Protein AF-A0A922M8I3-F1 (afdb_monomer_lite)

Secondary structure (DSSP, 8-state):
-PPP-PPPTTB---EEGGGTEE---B--TT-SS-TTTPPPPPTTS--S--EEE-SS-TTSEEEGGGHHHHHHH-TTS--PPPTT--TTTTSPPTT-------GGGS-HHHHHHHHHHHHHHHHHHTTTT--PPPP-PPPHHHHHHHT-TT--HHHHHHHHHHHHHHHHHHHTT---TT-----TT-TTS--HHHHHHHHHT-------

Foldseek 3Di:
DDDDPDDDPFFAQDQDPVVRGGHRDGDDPPDRHDPFPDDFDPPPDDDPWGWDQQPLGNPGIDTPVCNVVCQVVPPSHDDPDPPPDDPCPVPPDPPPPPPDDDPVPDDPVVVVVVVVVVVVCCVVPPVPPDDDQDDDDQDPLLVVVLPDPPDDVVLNVVSSVLRSVLVVCVVVVVQEQPDDDDDPPQPPHDGSNQSSCVVHVHDDDPDD

Sequence (208 aa):
MGSIAQGQSGQCQYFVVRKKRLCRMTVRPGRQYCGEHEPQPPASECQDDRRIPCPNDPKHTVYVSKLEKHLSICNARAREQPPYIVPNINAPTEGETCVRKPLAQLPRETIMQVIDKINYLYDKHVAGNITTFPEHPIHNTIVKEFSESDRTESSRRHLRQVSALLHLAEEEGLVGGDTCYVELGAGKGINVSSFVLSAIGRGIGAGK

Radius of gyration: 27.91 Å; chains: 1; bounding box: 68×52×60 Å

Organism: Spodoptera exigua (NCBI:txid7107)

Structure (mmCIF, N/CA/C/O backbone):
data_AF-A0A922M8I3-F1
#
_entry.id   AF-A0A922M8I3-F1
#
loop_
_atom_site.group_PDB
_atom_site.id
_atom_site.type_symbol
_atom_site.label_atom_id
_atom_site.label_alt_id
_atom_site.label_comp_id
_atom_site.label_asym_id
_atom_site.label_entity_id
_atom_site.label_seq_id
_atom_site.pdbx_PDB_ins_code
_atom_site.Cartn_x
_atom_site.Cartn_y
_atom_site.Cartn_z
_atom_site.occupancy
_atom_site.B_iso_or_equiv
_atom_site.auth_seq_id
_atom_site.auth_comp_id
_atom_site.auth_asym_id
_atom_site.auth_atom_id
_atom_site.pdbx_PDB_model_num
ATOM 1 N N . MET A 1 1 ? 26.963 25.084 -23.219 1.00 32.72 1 MET A N 1
ATOM 2 C CA . MET A 1 1 ? 27.932 24.025 -22.861 1.00 32.72 1 MET A CA 1
ATOM 3 C C . MET A 1 1 ? 27.397 23.328 -21.618 1.00 32.72 1 MET A C 1
ATOM 5 O O . MET A 1 1 ? 27.279 23.979 -20.591 1.00 32.72 1 MET A O 1
ATOM 9 N N . GLY A 1 2 ? 26.909 22.089 -21.742 1.00 33.47 2 GLY A N 1
ATOM 10 C CA . GLY A 1 2 ? 26.229 21.378 -20.651 1.00 33.47 2 GLY A CA 1
ATOM 11 C C . GLY A 1 2 ? 27.216 20.611 -19.771 1.00 33.47 2 GLY A C 1
ATOM 12 O O . GLY A 1 2 ? 28.006 19.829 -20.291 1.00 33.47 2 GLY A O 1
ATOM 13 N N . SER A 1 3 ? 27.168 20.845 -18.457 1.00 35.06 3 SER A N 1
ATOM 14 C CA . SER A 1 3 ? 27.990 20.152 -17.458 1.00 35.06 3 SER A CA 1
ATOM 15 C C . SER A 1 3 ? 27.731 18.647 -17.448 1.00 35.06 3 SER A C 1
ATOM 17 O O . SER A 1 3 ? 26.602 18.196 -17.252 1.00 35.06 3 SER A O 1
ATOM 19 N N . ILE A 1 4 ? 28.802 17.872 -17.608 1.00 40.06 4 ILE A N 1
ATOM 20 C CA . ILE A 1 4 ? 28.815 16.419 -17.437 1.00 40.06 4 ILE A CA 1
ATOM 21 C C . ILE A 1 4 ? 28.804 16.135 -15.931 1.00 40.06 4 ILE A C 1
ATOM 23 O O . ILE A 1 4 ? 29.718 16.528 -15.208 1.00 40.06 4 ILE A O 1
ATOM 27 N N . ALA A 1 5 ? 27.750 15.472 -15.452 1.00 41.50 5 ALA A N 1
ATOM 28 C CA . ALA A 1 5 ? 27.654 15.009 -14.074 1.00 41.50 5 ALA A CA 1
ATOM 29 C C . ALA A 1 5 ? 28.774 13.992 -13.795 1.00 41.50 5 ALA A C 1
ATOM 31 O O . ALA A 1 5 ? 28.793 12.908 -14.378 1.00 41.50 5 ALA A O 1
ATOM 32 N N . GLN A 1 6 ? 29.710 14.349 -12.915 1.00 44.19 6 GLN A N 1
ATOM 33 C CA . GLN A 1 6 ? 30.759 13.446 -12.447 1.00 44.19 6 GLN A CA 1
ATOM 34 C C . GLN A 1 6 ? 30.112 12.293 -11.664 1.00 44.19 6 GLN A C 1
ATOM 36 O O . GLN A 1 6 ? 29.429 12.509 -10.662 1.00 44.19 6 GLN A O 1
ATOM 41 N N . GLY A 1 7 ? 30.278 11.063 -12.156 1.00 48.84 7 GLY A N 1
ATOM 42 C CA . GLY A 1 7 ? 29.771 9.861 -11.500 1.00 48.84 7 GLY A CA 1
ATOM 43 C C . GLY A 1 7 ? 30.512 9.594 -10.191 1.00 48.84 7 GLY A C 1
ATOM 44 O O . GLY A 1 7 ? 31.740 9.616 -10.158 1.00 48.84 7 GLY A O 1
ATOM 45 N N . GLN A 1 8 ? 29.768 9.317 -9.117 1.00 56.47 8 GLN A N 1
ATOM 46 C CA . GLN A 1 8 ? 30.336 8.799 -7.870 1.00 56.47 8 GLN A CA 1
ATOM 47 C C . GLN A 1 8 ? 31.120 7.513 -8.167 1.00 56.47 8 GLN A C 1
ATOM 49 O O . GLN A 1 8 ? 30.602 6.597 -8.815 1.00 56.47 8 GLN A O 1
ATOM 54 N N . SER A 1 9 ? 32.371 7.451 -7.706 1.00 66.56 9 SER A N 1
ATOM 55 C CA . SER A 1 9 ? 33.238 6.284 -7.862 1.00 66.56 9 SER A CA 1
ATOM 56 C C . SER A 1 9 ? 32.532 5.034 -7.321 1.00 66.56 9 SER A C 1
ATOM 58 O O . SER A 1 9 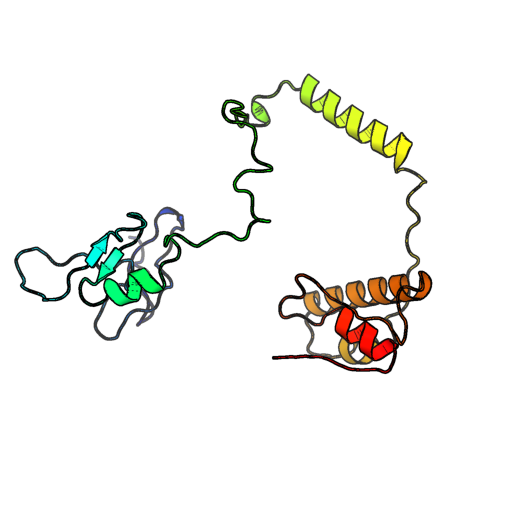? 32.099 4.983 -6.173 1.00 66.56 9 SER A O 1
ATOM 60 N N . GLY A 1 10 ? 32.350 4.031 -8.184 1.00 78.38 10 GLY A N 1
ATOM 61 C CA . GLY A 1 10 ? 31.680 2.772 -7.839 1.00 78.38 10 GLY A CA 1
ATOM 62 C C . GLY A 1 10 ? 30.214 2.645 -8.270 1.00 78.38 10 GLY A C 1
ATOM 63 O O . GLY A 1 10 ? 29.615 1.610 -7.986 1.00 78.38 10 GLY A O 1
ATOM 64 N N . GLN A 1 11 ? 29.629 3.622 -8.974 1.00 87.50 11 GLN A N 1
ATOM 65 C CA . GLN A 1 11 ? 28.295 3.498 -9.587 1.00 87.50 11 GLN A CA 1
ATOM 66 C C . GLN A 1 11 ? 28.352 3.327 -11.109 1.00 87.50 11 GLN A C 1
ATOM 68 O O . GLN A 1 11 ? 29.279 3.773 -11.781 1.00 87.50 11 GLN A O 1
ATOM 73 N N . CYS A 1 12 ? 27.348 2.639 -11.652 1.00 90.75 12 CYS A N 1
ATOM 74 C CA . CYS A 1 12 ? 27.286 2.280 -13.062 1.00 90.75 12 CYS A CA 1
ATOM 75 C C . CYS A 1 12 ? 27.076 3.506 -13.957 1.00 90.75 12 CYS A C 1
ATOM 77 O O . CYS A 1 12 ? 26.120 4.262 -13.793 1.00 90.75 12 CYS A O 1
ATOM 79 N N . GLN A 1 13 ? 27.926 3.641 -14.976 1.00 90.88 13 GLN A N 1
ATOM 80 C CA . GLN A 1 13 ? 27.917 4.783 -15.896 1.00 90.88 13 GLN A CA 1
ATOM 81 C C . GLN A 1 13 ? 26.834 4.710 -16.992 1.00 90.88 13 GLN A C 1
ATOM 83 O O . GLN A 1 13 ? 26.758 5.580 -17.853 1.00 90.88 13 GLN A O 1
ATOM 88 N N . TYR A 1 14 ? 25.954 3.703 -16.968 1.00 89.44 14 TYR A N 1
ATOM 89 C CA . TYR A 1 14 ? 24.878 3.572 -17.953 1.00 89.44 14 TYR A CA 1
ATOM 90 C C . TYR A 1 14 ? 23.754 4.588 -17.712 1.00 89.44 14 TYR A C 1
ATOM 92 O O . TYR A 1 14 ? 23.192 4.654 -16.613 1.00 89.44 14 TYR A O 1
ATOM 100 N N . PHE A 1 15 ? 23.371 5.343 -18.745 1.00 91.00 15 PHE A N 1
ATOM 101 C CA . PHE A 1 15 ? 22.285 6.322 -18.666 1.00 91.00 15 PHE A CA 1
ATOM 102 C C . PHE A 1 15 ? 20.922 5.693 -18.982 1.00 91.00 15 PHE A C 1
ATOM 104 O O . PHE A 1 15 ? 20.632 5.296 -20.109 1.00 91.00 15 PHE A O 1
ATOM 111 N N . VAL A 1 16 ? 20.033 5.647 -17.986 1.00 90.50 16 VAL A N 1
ATOM 112 C CA . VAL A 1 16 ? 18.684 5.090 -18.141 1.00 90.50 16 VAL A CA 1
ATOM 113 C C . VAL A 1 16 ? 17.754 6.159 -18.715 1.00 90.50 16 VAL A C 1
ATOM 115 O O . VAL A 1 16 ? 17.156 6.933 -17.963 1.00 90.50 16 VAL A O 1
ATOM 118 N N . VAL A 1 17 ? 17.582 6.168 -20.041 1.00 90.44 17 VAL A N 1
ATOM 119 C CA . VAL A 1 17 ? 16.805 7.179 -20.793 1.00 90.44 17 VAL A CA 1
ATOM 120 C C . VAL A 1 17 ? 15.411 7.411 -20.201 1.00 90.44 17 VAL A C 1
ATOM 122 O O . VAL A 1 17 ? 15.053 8.544 -19.883 1.00 90.44 17 VAL A O 1
ATOM 125 N N . ARG A 1 18 ? 14.651 6.337 -19.931 1.00 90.50 18 ARG A N 1
ATOM 126 C CA . ARG A 1 18 ? 13.296 6.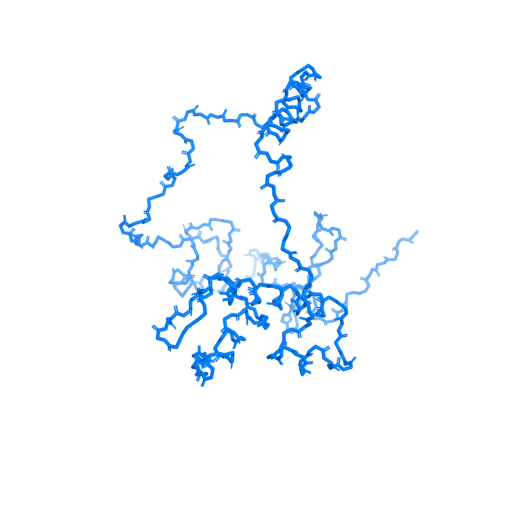421 -19.348 1.00 90.50 18 ARG A CA 1
ATOM 127 C C . ARG A 1 18 ? 13.258 7.141 -17.994 1.00 90.50 18 ARG A C 1
ATOM 129 O O . ARG A 1 18 ? 12.252 7.750 -17.651 1.00 90.50 18 ARG A O 1
ATOM 136 N N . LYS A 1 19 ? 14.330 7.034 -17.201 1.00 89.88 19 LYS A N 1
ATOM 137 C CA . LYS A 1 19 ? 14.433 7.604 -15.845 1.00 89.88 19 LYS A CA 1
ATOM 138 C C . LYS A 1 19 ? 15.277 8.884 -15.797 1.00 89.88 19 LYS A C 1
ATOM 140 O O . LYS A 1 19 ? 15.432 9.429 -14.707 1.00 89.88 19 LYS A O 1
ATOM 145 N N . LYS A 1 20 ? 15.829 9.328 -16.936 1.00 90.88 20 LYS A N 1
ATOM 146 C CA . LYS A 1 20 ? 16.696 10.509 -17.091 1.00 90.88 20 LYS A CA 1
ATOM 147 C C . LYS A 1 20 ? 17.808 10.602 -16.029 1.00 90.88 20 LYS A C 1
ATOM 149 O O . LYS A 1 20 ? 18.041 11.664 -15.463 1.00 90.88 20 LYS A O 1
ATOM 154 N N . ARG A 1 21 ? 18.463 9.479 -15.713 1.00 88.88 21 ARG A N 1
ATOM 155 C CA . ARG A 1 21 ? 19.542 9.406 -14.708 1.00 88.88 21 ARG A CA 1
ATOM 156 C C . ARG A 1 21 ? 20.500 8.243 -14.970 1.00 88.88 21 ARG A C 1
ATOM 158 O O . ARG A 1 21 ? 20.107 7.269 -15.613 1.00 88.88 21 ARG A O 1
ATOM 165 N N . LEU A 1 22 ? 21.705 8.310 -14.398 1.00 90.44 22 LEU A N 1
ATOM 166 C CA . LEU A 1 22 ? 22.648 7.186 -14.366 1.00 90.44 22 LEU A CA 1
ATOM 167 C C . LEU A 1 22 ? 22.109 6.018 -13.524 1.00 90.44 22 LEU A C 1
ATOM 169 O O . LEU A 1 22 ? 21.312 6.191 -12.591 1.00 90.44 22 LEU A O 1
ATOM 173 N N . CYS A 1 23 ? 22.523 4.807 -13.880 1.00 89.25 23 CYS A N 1
ATOM 174 C CA . CYS A 1 23 ? 22.191 3.600 -13.148 1.00 89.25 23 CYS A CA 1
ATOM 175 C C . CYS A 1 23 ? 22.788 3.654 -11.731 1.00 89.25 23 CYS A C 1
ATOM 177 O O . CYS A 1 23 ? 23.984 3.829 -11.548 1.00 89.25 23 CYS A O 1
ATOM 179 N N . ARG A 1 24 ? 21.951 3.447 -10.709 1.00 91.44 24 ARG A N 1
ATOM 180 C CA . ARG A 1 24 ? 22.374 3.470 -9.293 1.00 91.44 24 ARG A CA 1
ATOM 181 C C . ARG A 1 24 ? 23.042 2.174 -8.826 1.00 91.44 24 ARG A C 1
ATOM 183 O O . ARG A 1 24 ? 23.305 2.017 -7.640 1.00 91.44 24 ARG A O 1
ATOM 190 N N . MET A 1 25 ? 23.230 1.215 -9.727 1.00 88.31 25 MET A N 1
ATOM 191 C CA . MET A 1 25 ? 23.795 -0.080 -9.374 1.00 88.31 25 MET A CA 1
ATOM 192 C C . MET A 1 25 ? 25.299 0.055 -9.146 1.00 88.31 25 MET A C 1
ATOM 194 O O . MET A 1 25 ? 25.973 0.778 -9.884 1.00 88.31 25 MET A O 1
ATOM 198 N N . THR A 1 26 ? 25.815 -0.649 -8.143 1.00 88.94 26 THR A N 1
ATOM 199 C CA . THR A 1 26 ? 27.243 -0.654 -7.835 1.00 88.94 26 THR A CA 1
ATOM 200 C C . THR A 1 26 ? 28.041 -1.410 -8.892 1.00 88.94 26 THR A C 1
ATOM 202 O O . THR A 1 26 ? 27.554 -2.344 -9.541 1.00 88.94 26 THR A O 1
ATOM 205 N N . VAL A 1 27 ? 29.281 -0.976 -9.081 1.00 87.75 27 VAL A N 1
ATOM 206 C CA . VAL A 1 27 ? 30.219 -1.530 -10.052 1.00 87.75 27 VAL A CA 1
ATOM 207 C C . VAL A 1 27 ? 31.344 -2.239 -9.317 1.00 87.75 27 VAL A C 1
ATOM 209 O O . VAL A 1 27 ? 31.769 -1.812 -8.245 1.00 87.75 27 VAL A O 1
ATOM 212 N N . ARG A 1 28 ? 31.824 -3.347 -9.887 1.00 80.94 28 ARG A N 1
ATOM 213 C CA . ARG A 1 28 ? 33.000 -4.041 -9.355 1.00 80.94 28 ARG A CA 1
ATOM 214 C C . ARG A 1 28 ? 34.249 -3.162 -9.505 1.00 80.94 28 ARG A C 1
ATOM 216 O O . ARG A 1 28 ? 34.335 -2.424 -10.488 1.00 80.94 28 ARG A O 1
ATOM 223 N N . PRO A 1 29 ? 35.233 -3.268 -8.597 1.00 78.75 29 PRO A N 1
ATOM 224 C CA . PRO A 1 29 ? 36.504 -2.566 -8.748 1.00 78.75 29 PRO A CA 1
ATOM 225 C C . PRO A 1 29 ? 37.105 -2.793 -10.144 1.00 78.75 29 PRO A C 1
ATOM 227 O O . PRO A 1 29 ? 37.162 -3.926 -10.618 1.00 78.75 29 PRO A O 1
ATOM 230 N N . GLY A 1 30 ? 37.495 -1.710 -10.821 1.00 79.12 30 GLY A N 1
ATOM 231 C CA . GLY A 1 30 ? 38.091 -1.754 -12.163 1.00 79.12 30 GLY A CA 1
ATOM 232 C C . GLY A 1 30 ? 37.111 -1.856 -13.342 1.00 79.12 30 GLY A C 1
ATOM 233 O O . GLY A 1 30 ? 37.555 -1.872 -14.486 1.00 79.12 30 GLY A O 1
ATOM 234 N N . ARG A 1 31 ? 35.791 -1.899 -13.114 1.00 81.06 31 ARG A N 1
ATOM 235 C CA . ARG A 1 31 ? 34.772 -1.856 -14.183 1.00 81.06 31 ARG A CA 1
ATOM 236 C C . ARG A 1 31 ? 34.045 -0.502 -14.189 1.00 81.06 31 ARG A C 1
ATOM 238 O O . ARG A 1 31 ? 34.078 0.229 -13.203 1.00 81.06 31 ARG A O 1
ATOM 245 N N . GLN A 1 32 ? 33.375 -0.165 -15.296 1.00 84.75 32 GLN A N 1
ATOM 246 C CA . GLN A 1 32 ? 32.584 1.078 -15.443 1.00 84.75 32 GLN A CA 1
ATOM 247 C C . GLN A 1 32 ? 31.061 0.852 -15.381 1.00 84.75 32 GLN A C 1
ATOM 249 O O . GLN A 1 32 ? 30.288 1.778 -15.121 1.00 84.75 32 GLN A O 1
ATOM 254 N N . TYR A 1 33 ? 30.613 -0.389 -15.581 1.00 84.50 33 TYR A N 1
ATOM 255 C CA . TYR A 1 33 ? 29.201 -0.752 -15.667 1.00 84.50 33 TYR A CA 1
ATOM 256 C C . TYR A 1 33 ? 28.849 -1.865 -14.676 1.00 84.50 33 TYR A C 1
ATOM 258 O O . TYR A 1 33 ? 29.690 -2.692 -14.326 1.00 84.50 33 TYR A O 1
ATOM 266 N N . CYS A 1 34 ? 27.604 -1.883 -14.195 1.00 86.06 34 CYS A N 1
ATOM 267 C CA . CYS A 1 34 ? 27.112 -2.992 -13.382 1.00 86.06 34 CYS A CA 1
ATOM 268 C C . CYS A 1 34 ? 26.898 -4.235 -14.250 1.00 86.06 34 CYS A C 1
ATOM 270 O O . CYS A 1 34 ? 26.822 -4.138 -15.470 1.00 86.06 34 CYS A O 1
ATOM 272 N N . GLY A 1 35 ? 26.714 -5.396 -13.619 1.00 77.38 35 GLY A N 1
ATOM 273 C CA . GLY A 1 35 ? 26.568 -6.659 -14.348 1.00 77.38 35 GLY A CA 1
ATOM 274 C C . GLY A 1 35 ? 25.406 -6.714 -15.352 1.00 77.38 35 GLY A C 1
ATOM 275 O O . GLY A 1 35 ? 25.442 -7.565 -16.228 1.00 77.38 35 GLY A O 1
ATOM 276 N N . GLU A 1 36 ? 24.393 -5.848 -15.254 1.00 80.88 36 GLU A N 1
ATOM 277 C CA . GLU A 1 36 ? 23.313 -5.791 -16.256 1.00 80.88 36 GLU A CA 1
ATOM 278 C C . GLU A 1 36 ? 23.612 -4.886 -17.452 1.00 80.88 36 GLU A C 1
ATOM 280 O O . GLU A 1 36 ? 23.140 -5.159 -18.549 1.00 80.88 36 GLU A O 1
ATOM 285 N N . HIS A 1 37 ? 24.388 -3.820 -17.255 1.00 82.19 37 HIS A N 1
ATOM 286 C CA . HIS A 1 37 ? 24.702 -2.849 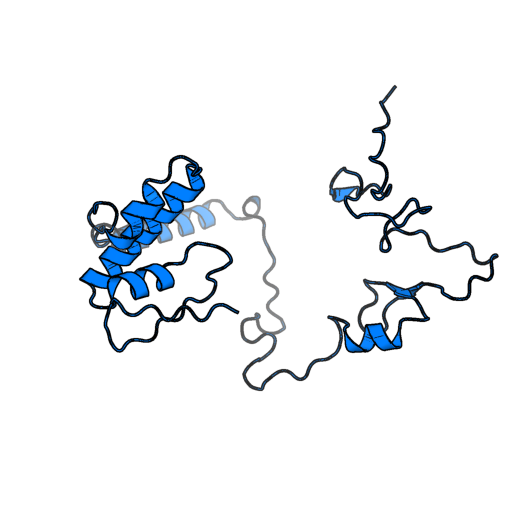-18.308 1.00 82.19 37 HIS A CA 1
ATOM 287 C C . HIS A 1 37 ? 26.138 -2.983 -18.821 1.00 82.19 37 HIS A C 1
ATOM 289 O O . HIS A 1 37 ? 26.623 -2.095 -19.518 1.00 82.19 37 HIS A O 1
ATOM 295 N N . GLU A 1 38 ? 26.839 -4.049 -18.436 1.00 80.50 38 GLU A N 1
ATOM 296 C CA . GLU A 1 38 ? 28.167 -4.347 -18.951 1.00 80.50 38 GLU A CA 1
ATOM 297 C C . GLU A 1 38 ? 28.070 -4.634 -20.459 1.00 80.50 38 GLU A C 1
ATOM 299 O O . GLU A 1 38 ? 27.307 -5.524 -20.855 1.00 80.50 38 GLU A O 1
ATOM 304 N N . PRO A 1 39 ? 28.786 -3.876 -21.312 1.00 72.88 39 PRO A N 1
ATOM 305 C CA . PRO A 1 39 ? 28.802 -4.127 -22.745 1.00 72.88 39 PRO A CA 1
ATOM 306 C C . PRO A 1 39 ? 29.301 -5.542 -23.037 1.00 72.88 39 PRO A C 1
ATOM 308 O O . PRO A 1 39 ? 30.233 -6.022 -22.389 1.00 72.88 39 PRO A O 1
ATOM 311 N N . GLN A 1 40 ? 28.698 -6.205 -24.025 1.00 64.50 40 GLN A N 1
ATOM 312 C CA . GLN A 1 40 ? 29.244 -7.465 -24.524 1.00 64.50 40 GLN A CA 1
ATOM 313 C C . GLN A 1 40 ? 30.638 -7.192 -25.108 1.00 64.50 40 GLN A C 1
ATOM 315 O O . GLN A 1 40 ? 30.780 -6.228 -25.870 1.00 64.50 40 GLN A O 1
ATOM 320 N N . PRO A 1 41 ? 31.664 -7.985 -24.757 1.00 60.84 41 PRO A N 1
ATOM 321 C CA . PRO A 1 41 ? 32.985 -7.812 -25.339 1.00 60.84 41 PRO A CA 1
ATOM 322 C C . PRO A 1 41 ? 32.925 -8.025 -26.864 1.00 60.84 41 PRO A C 1
ATOM 324 O O . PRO A 1 41 ? 32.118 -8.831 -27.342 1.00 60.84 41 PRO A O 1
ATOM 327 N N . PRO A 1 42 ? 33.749 -7.305 -27.646 1.00 57.84 42 PRO A N 1
ATOM 328 C CA . PRO A 1 42 ? 33.878 -7.548 -29.078 1.00 57.84 42 PRO A CA 1
ATOM 329 C C . PRO A 1 42 ? 34.374 -8.980 -29.330 1.00 57.84 42 PRO A C 1
ATOM 331 O O . PRO A 1 42 ? 35.192 -9.509 -28.581 1.00 57.84 42 PRO A O 1
ATOM 334 N N . ALA A 1 43 ? 33.893 -9.607 -30.407 1.00 56.88 43 ALA A N 1
ATOM 335 C CA . ALA A 1 43 ? 34.131 -11.021 -30.729 1.00 56.88 43 ALA A CA 1
ATOM 336 C C . ALA A 1 43 ? 35.611 -11.407 -30.968 1.00 56.88 43 ALA A C 1
ATOM 338 O O . ALA A 1 43 ? 35.908 -12.579 -31.172 1.00 56.88 43 ALA A O 1
ATOM 339 N N . SER A 1 44 ? 36.525 -10.434 -30.971 1.00 56.12 44 SER A N 1
ATOM 340 C CA . SER A 1 44 ? 37.955 -10.590 -31.249 1.00 56.12 44 SER A CA 1
ATOM 341 C C . SER A 1 44 ? 38.816 -10.904 -30.020 1.00 56.12 44 SER A C 1
ATOM 343 O O . SER A 1 44 ? 40.008 -11.145 -30.177 1.00 56.12 44 SER A O 1
ATOM 345 N N . GLU A 1 45 ? 38.249 -10.915 -28.812 1.00 54.47 45 GLU A N 1
ATOM 346 C CA . GLU A 1 45 ? 38.975 -11.265 -27.588 1.00 54.47 45 GLU A CA 1
ATOM 347 C C . GLU A 1 45 ? 38.375 -12.530 -26.960 1.00 54.47 45 GLU A C 1
ATOM 349 O O . GLU A 1 45 ? 37.246 -12.525 -26.468 1.00 54.47 45 GLU A O 1
ATOM 354 N N . CYS A 1 46 ? 39.135 -13.632 -26.982 1.00 52.84 46 CYS A N 1
ATOM 355 C CA . CYS A 1 46 ? 38.835 -14.849 -26.228 1.00 52.84 46 CYS A CA 1
ATOM 356 C C . CYS A 1 46 ? 38.769 -14.534 -24.724 1.00 52.84 46 CYS A C 1
ATOM 358 O O . CYS A 1 46 ? 39.781 -14.571 -24.028 1.00 52.84 46 CYS A O 1
ATOM 360 N N . GLN A 1 47 ? 37.573 -14.245 -24.212 1.00 55.44 47 GLN A N 1
ATOM 361 C CA . GLN A 1 47 ? 37.255 -14.408 -22.796 1.00 55.44 47 GLN A CA 1
ATOM 362 C C . GLN A 1 47 ? 36.316 -15.601 -22.633 1.00 55.44 47 GLN A C 1
ATOM 364 O O . GLN A 1 47 ? 35.212 -15.617 -23.177 1.00 55.44 47 GLN A O 1
ATOM 369 N N . ASP A 1 48 ? 36.771 -16.569 -21.839 1.00 58.88 48 ASP A N 1
ATOM 370 C CA . ASP A 1 48 ? 36.145 -17.868 -21.553 1.00 58.88 48 ASP A CA 1
ATOM 371 C C . ASP A 1 48 ? 34.721 -17.810 -20.965 1.00 58.88 48 ASP A C 1
ATOM 373 O O . ASP A 1 48 ? 34.070 -18.842 -20.826 1.00 58.88 48 ASP A O 1
ATOM 377 N N . ASP A 1 49 ? 34.191 -16.631 -20.621 1.00 73.00 49 ASP A N 1
ATOM 378 C CA . ASP A 1 49 ? 32.902 -16.522 -19.934 1.00 73.00 49 ASP A CA 1
ATOM 379 C C . ASP A 1 49 ? 32.012 -15.400 -20.484 1.00 73.00 49 ASP A C 1
ATOM 381 O O . ASP A 1 49 ? 31.786 -14.360 -19.859 1.00 73.00 49 ASP A O 1
ATOM 385 N N . ARG A 1 50 ? 31.488 -15.615 -21.695 1.00 81.56 50 ARG A N 1
ATOM 386 C CA . ARG A 1 50 ? 30.490 -14.733 -22.323 1.00 81.56 50 ARG A CA 1
ATOM 387 C C . ARG A 1 50 ? 29.134 -14.795 -21.608 1.00 81.56 50 ARG A C 1
ATOM 389 O O . ARG A 1 50 ? 28.785 -15.794 -20.980 1.00 81.56 50 ARG A O 1
ATOM 396 N N . ARG A 1 51 ? 28.320 -13.744 -21.751 1.00 84.12 51 ARG A N 1
ATOM 397 C CA . ARG A 1 51 ? 26.915 -13.741 -21.310 1.00 84.12 51 ARG A CA 1
ATOM 398 C C . ARG A 1 51 ? 26.002 -14.201 -22.443 1.00 84.12 51 ARG A C 1
ATOM 400 O O . ARG A 1 51 ? 26.094 -13.693 -23.553 1.00 84.12 51 ARG A O 1
ATOM 407 N N . ILE A 1 52 ? 25.092 -15.116 -22.145 1.00 86.50 52 ILE A N 1
ATOM 408 C CA . ILE A 1 52 ? 24.050 -15.598 -23.059 1.00 86.50 52 ILE A CA 1
ATOM 409 C C . ILE A 1 52 ? 22.662 -15.217 -22.521 1.00 86.50 52 ILE A C 1
ATOM 411 O O . ILE A 1 52 ? 22.516 -15.042 -21.306 1.00 86.50 52 ILE A O 1
ATOM 415 N N . PRO A 1 53 ? 21.638 -15.057 -23.379 1.00 89.12 53 PRO A N 1
ATOM 416 C CA . PRO A 1 53 ? 20.258 -14.943 -22.913 1.00 89.12 53 PRO A CA 1
ATOM 417 C C . PRO A 1 53 ? 19.862 -16.200 -22.130 1.00 89.12 53 PRO A C 1
ATOM 419 O O . PRO A 1 53 ? 20.303 -17.306 -22.449 1.00 89.12 53 PRO A O 1
ATOM 422 N N . CYS A 1 54 ? 19.058 -16.041 -21.080 1.00 89.56 54 CYS A N 1
ATOM 423 C CA . CYS A 1 54 ? 18.593 -17.184 -20.305 1.00 89.56 54 CYS A CA 1
ATOM 424 C C . CYS A 1 54 ? 17.674 -18.083 -21.153 1.00 89.56 54 CYS A C 1
ATOM 426 O O . CYS A 1 54 ? 16.756 -17.567 -21.791 1.00 89.56 54 CYS A O 1
ATOM 428 N N . PRO A 1 55 ? 17.844 -19.417 -21.103 1.00 90.62 55 PRO A N 1
ATOM 429 C CA . PRO A 1 55 ? 16.961 -20.355 -21.799 1.00 90.62 55 PRO A CA 1
ATOM 430 C C . PRO A 1 55 ? 15.491 -20.292 -21.355 1.00 90.62 55 PRO A C 1
ATOM 432 O O . PRO A 1 55 ? 14.608 -20.604 -22.145 1.00 90.62 55 PRO A O 1
ATOM 435 N N . ASN A 1 56 ? 15.227 -19.887 -20.106 1.00 90.12 56 ASN A N 1
ATOM 436 C CA . ASN A 1 56 ? 13.872 -19.817 -19.548 1.00 90.12 56 ASN A CA 1
ATOM 437 C C . ASN A 1 56 ? 13.177 -18.463 -19.801 1.00 90.12 56 ASN A C 1
ATOM 439 O O . ASN A 1 56 ? 11.953 -18.411 -19.827 1.00 90.12 56 ASN A O 1
ATOM 443 N N . ASP A 1 57 ? 13.930 -17.364 -19.947 1.00 87.06 57 ASP A N 1
ATOM 444 C CA . ASP A 1 57 ? 13.394 -16.034 -20.287 1.00 87.06 57 ASP A CA 1
ATOM 445 C C . ASP A 1 57 ? 14.472 -15.18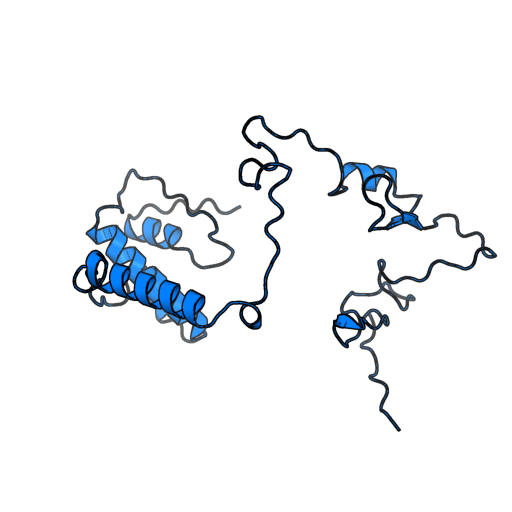9 -20.997 1.00 87.06 57 ASP A C 1
ATOM 447 O O . ASP A 1 57 ? 15.453 -14.788 -20.367 1.00 87.06 57 ASP A O 1
ATOM 451 N N . PRO A 1 58 ? 14.309 -14.862 -22.292 1.00 86.75 58 PRO A N 1
ATOM 452 C CA . PRO A 1 58 ? 15.309 -14.113 -23.050 1.00 86.75 58 PRO A CA 1
ATOM 453 C C . PRO A 1 58 ? 15.464 -12.646 -22.607 1.00 86.75 58 PRO A C 1
ATOM 455 O O . PRO A 1 58 ? 16.354 -11.957 -23.105 1.00 86.75 58 PRO A O 1
ATOM 458 N N . LYS A 1 59 ? 14.630 -12.140 -21.685 1.00 83.19 59 LYS A N 1
ATOM 459 C CA . LYS A 1 59 ? 14.714 -10.757 -21.181 1.00 83.19 59 LYS A CA 1
ATOM 460 C C . LYS A 1 59 ? 15.924 -10.498 -20.285 1.00 83.19 59 LYS A C 1
ATOM 462 O O . LYS A 1 59 ? 16.266 -9.333 -20.080 1.00 83.19 59 LYS A O 1
ATOM 467 N N . HIS A 1 60 ? 16.574 -11.533 -19.754 1.00 83.06 60 HIS A N 1
ATOM 468 C CA . HIS A 1 60 ? 17.792 -11.390 -18.953 1.00 83.06 60 HIS A CA 1
ATOM 469 C C . HIS A 1 60 ? 18.929 -12.275 -19.463 1.00 83.06 60 HIS A C 1
ATOM 471 O O . HIS A 1 60 ? 18.729 -13.253 -20.182 1.00 83.06 60 HIS A O 1
ATOM 477 N N . THR A 1 61 ? 20.156 -11.919 -19.076 1.00 85.88 61 THR A N 1
ATOM 478 C CA . THR A 1 61 ? 21.377 -12.615 -19.501 1.00 85.88 61 THR A CA 1
ATOM 479 C C . THR A 1 61 ? 22.148 -13.195 -18.320 1.00 85.88 61 THR A C 1
ATOM 481 O O . THR A 1 61 ? 22.098 -12.688 -17.196 1.00 85.88 61 THR A O 1
ATOM 484 N N . VAL A 1 62 ? 22.890 -14.265 -18.584 1.00 86.62 62 VAL A N 1
ATOM 485 C CA . VAL A 1 62 ? 23.635 -15.065 -17.607 1.00 86.62 62 VAL A CA 1
ATOM 486 C C . VAL A 1 62 ? 24.989 -15.454 -18.202 1.00 86.62 62 VAL A C 1
ATOM 488 O O . VAL A 1 62 ? 25.089 -15.721 -19.394 1.00 86.62 62 VAL A O 1
ATOM 491 N N . TYR A 1 63 ? 26.039 -15.460 -17.380 1.00 87.81 63 TYR A N 1
ATOM 492 C CA . TYR A 1 63 ? 27.356 -15.981 -17.765 1.00 87.81 63 TYR A CA 1
ATOM 493 C C . TYR A 1 63 ? 27.282 -17.480 -18.060 1.00 87.81 63 TYR A C 1
ATOM 495 O O . TYR A 1 63 ? 26.650 -18.212 -17.294 1.00 87.81 63 TYR A O 1
ATOM 503 N N . VAL A 1 64 ? 27.946 -17.936 -19.124 1.00 88.38 64 VAL A N 1
ATOM 504 C CA . VAL A 1 64 ? 27.973 -19.355 -19.515 1.00 88.38 64 VAL A CA 1
ATOM 505 C C . VAL A 1 64 ? 28.455 -20.231 -18.357 1.00 88.38 64 VAL A C 1
ATOM 507 O O . VAL A 1 64 ? 27.795 -21.218 -18.037 1.00 88.38 64 VAL A O 1
ATOM 510 N N . SER A 1 65 ? 29.505 -19.816 -17.641 1.00 88.81 65 SER A N 1
ATOM 511 C CA . SER A 1 65 ? 30.048 -20.540 -16.479 1.00 88.81 65 SER A CA 1
ATOM 512 C C . SER A 1 65 ? 29.051 -20.707 -15.324 1.00 88.81 65 SER A C 1
ATOM 514 O O . SER A 1 65 ? 29.210 -21.575 -14.469 1.00 88.81 65 SER A O 1
ATOM 516 N N . LYS A 1 66 ? 28.011 -19.865 -15.270 1.00 88.31 66 LYS A N 1
ATOM 517 C CA . LYS A 1 66 ? 27.008 -19.833 -14.193 1.00 88.31 66 LYS A CA 1
ATOM 518 C C . LYS A 1 66 ? 25.631 -20.278 -14.656 1.00 88.31 66 LYS A C 1
ATOM 520 O O . LYS A 1 66 ? 24.683 -20.137 -13.882 1.00 88.31 66 LYS A O 1
ATOM 525 N N . LEU A 1 67 ? 25.503 -20.797 -15.877 1.00 90.69 67 LEU A N 1
ATOM 526 C CA . LEU A 1 67 ? 24.216 -21.182 -16.443 1.00 90.69 67 LEU A CA 1
ATOM 527 C C . LEU A 1 67 ? 23.511 -22.234 -15.586 1.00 90.69 67 LEU A C 1
ATOM 529 O O . LEU A 1 67 ? 22.359 -22.038 -15.215 1.00 90.69 67 LEU A O 1
ATOM 533 N N . GLU A 1 68 ? 24.213 -23.294 -15.199 1.00 91.44 68 GLU A N 1
ATOM 534 C CA . GLU A 1 68 ? 23.643 -24.383 -14.400 1.00 91.44 68 GLU A CA 1
ATOM 535 C C . GLU A 1 68 ? 23.110 -23.883 -13.048 1.00 91.44 68 GLU A C 1
ATOM 537 O O . GLU A 1 68 ? 21.940 -24.076 -12.708 1.00 91.44 68 GLU A O 1
ATOM 542 N N . LYS A 1 69 ? 23.931 -23.117 -12.316 1.00 92.12 69 LYS A N 1
ATOM 543 C CA . LYS A 1 69 ? 23.512 -22.485 -11.057 1.00 92.12 69 LYS A CA 1
ATOM 544 C C . LYS A 1 69 ? 22.368 -21.494 -11.263 1.00 92.12 69 LYS A C 1
ATOM 546 O O . LYS A 1 69 ? 21.510 -21.359 -10.399 1.00 92.12 69 LYS A O 1
ATOM 551 N N . HIS A 1 70 ? 22.358 -20.768 -12.375 1.00 91.44 70 HIS A N 1
ATOM 552 C CA . HIS A 1 70 ? 21.288 -19.837 -12.693 1.00 91.44 70 HIS A CA 1
ATOM 553 C C . HIS A 1 70 ? 19.961 -20.563 -12.935 1.00 91.44 70 HIS A C 1
ATOM 555 O O . HIS A 1 70 ? 18.951 -20.132 -12.387 1.00 91.44 70 HIS A O 1
ATOM 561 N N . LEU A 1 71 ? 19.949 -21.655 -13.707 1.00 91.00 71 LEU A N 1
ATOM 562 C CA . LEU A 1 71 ? 18.732 -22.411 -14.023 1.00 91.00 71 LEU A CA 1
ATOM 563 C C . LEU A 1 71 ? 18.026 -22.909 -12.755 1.00 91.00 71 LEU A C 1
ATOM 565 O O . LEU A 1 71 ? 16.798 -22.843 -12.681 1.00 91.00 71 LEU A O 1
ATOM 569 N N . SER A 1 72 ? 18.783 -23.297 -11.723 1.00 90.12 72 SER A N 1
ATOM 570 C CA . SER A 1 72 ? 18.203 -23.729 -10.448 1.00 90.12 72 SER A CA 1
ATOM 571 C C . SER A 1 72 ? 17.581 -22.592 -9.634 1.00 90.12 72 SER A C 1
ATOM 573 O O . SER A 1 72 ? 16.637 -22.847 -8.896 1.00 90.12 72 SER A O 1
ATOM 575 N N . ILE A 1 73 ? 18.021 -21.336 -9.780 1.00 89.62 73 ILE A N 1
ATOM 576 C CA . ILE A 1 73 ? 17.489 -20.169 -9.037 1.00 89.62 73 ILE A CA 1
ATOM 577 C C . ILE A 1 73 ? 16.653 -19.212 -9.894 1.00 89.62 73 ILE A C 1
ATOM 579 O O . ILE A 1 73 ? 16.141 -18.217 -9.383 1.00 89.62 73 ILE A O 1
ATOM 583 N N . CYS A 1 74 ? 16.526 -19.480 -11.193 1.00 91.31 74 CYS A N 1
ATOM 584 C CA . CYS A 1 74 ? 15.878 -18.578 -12.131 1.00 91.31 74 CYS A CA 1
ATOM 585 C C . CYS A 1 74 ? 14.405 -18.368 -11.759 1.00 91.31 74 CYS A C 1
ATOM 587 O O . CYS A 1 74 ? 13.668 -19.321 -11.501 1.00 91.31 74 CYS A O 1
ATOM 589 N N . ASN A 1 75 ? 13.952 -17.113 -11.760 1.00 87.88 75 ASN A N 1
ATOM 590 C CA . ASN A 1 75 ? 12.548 -16.788 -11.499 1.00 87.88 75 ASN A CA 1
ATOM 591 C C . ASN A 1 75 ? 11.617 -17.299 -12.605 1.00 87.88 75 ASN A C 1
ATOM 593 O O . ASN A 1 75 ? 10.474 -17.626 -12.311 1.00 87.88 75 ASN A O 1
ATOM 597 N N . ALA A 1 76 ? 12.123 -17.416 -13.836 1.00 87.56 76 ALA A N 1
ATOM 598 C CA . ALA A 1 76 ? 11.398 -17.959 -14.982 1.00 87.56 76 ALA A CA 1
ATOM 599 C C . ALA A 1 76 ? 11.422 -19.497 -15.054 1.00 87.56 76 ALA A C 1
ATOM 601 O O . ALA A 1 76 ? 10.900 -20.072 -16.003 1.00 87.56 76 ALA A O 1
ATOM 602 N N . ARG A 1 77 ? 12.043 -20.190 -14.085 1.00 88.25 77 ARG A N 1
ATOM 603 C CA . ARG A 1 77 ? 11.997 -21.659 -14.040 1.00 88.25 77 ARG A CA 1
ATOM 604 C C . ARG A 1 77 ? 10.548 -22.126 -13.867 1.00 88.25 77 ARG A C 1
ATOM 606 O O . ARG A 1 77 ? 9.819 -21.551 -13.056 1.00 88.25 77 ARG A O 1
ATOM 613 N N . ALA A 1 78 ? 10.161 -23.194 -14.564 1.00 81.62 78 ALA A N 1
ATOM 614 C CA . ALA A 1 78 ? 8.891 -23.860 -14.304 1.00 81.62 78 ALA A CA 1
ATOM 615 C C . ALA A 1 78 ? 8.866 -24.332 -12.842 1.00 81.62 78 ALA A C 1
ATOM 617 O O . ALA A 1 78 ? 9.810 -24.963 -12.362 1.00 81.62 78 ALA A O 1
ATOM 618 N N . ARG A 1 79 ? 7.818 -23.962 -12.110 1.00 82.44 79 ARG A N 1
ATOM 619 C CA . ARG A 1 79 ? 7.577 -24.424 -10.742 1.00 82.44 79 ARG A CA 1
ATOM 620 C C . ARG A 1 79 ? 6.300 -25.238 -10.766 1.00 82.44 79 ARG A C 1
ATOM 622 O O . ARG A 1 79 ? 5.322 -24.793 -11.363 1.00 82.44 79 ARG A O 1
ATOM 629 N N . GLU A 1 80 ? 6.315 -26.389 -10.104 1.00 84.62 80 GLU A N 1
ATOM 630 C CA . GLU A 1 80 ? 5.077 -27.083 -9.773 1.00 84.62 80 GLU A CA 1
ATOM 631 C C . GLU A 1 80 ? 4.201 -26.115 -8.982 1.00 84.62 80 GLU A C 1
ATOM 633 O O . GLU A 1 80 ? 4.621 -25.556 -7.962 1.00 84.62 80 GLU A O 1
ATOM 638 N N . GLN A 1 81 ? 3.018 -25.833 -9.518 1.00 81.88 81 GLN A N 1
ATOM 639 C CA . GLN A 1 81 ? 2.051 -25.000 -8.830 1.00 81.88 81 GLN A CA 1
ATOM 640 C C . GLN A 1 81 ? 1.215 -25.903 -7.921 1.00 81.88 81 GLN A C 1
ATOM 642 O O . GLN A 1 81 ? 0.761 -26.955 -8.374 1.00 81.88 81 GLN A O 1
ATOM 647 N N . PRO A 1 82 ? 1.012 -25.532 -6.647 1.00 87.75 82 PRO A N 1
ATOM 648 C CA . PRO A 1 82 ? 0.073 -26.234 -5.786 1.00 87.75 82 PRO A CA 1
ATOM 649 C C . PRO A 1 82 ? -1.328 -26.295 -6.420 1.00 87.75 82 PRO A C 1
ATOM 651 O O . PRO A 1 82 ? -1.699 -25.364 -7.136 1.00 87.75 82 PRO A O 1
ATOM 654 N N . PRO A 1 83 ? -2.151 -27.313 -6.108 1.00 89.38 83 PRO A N 1
ATOM 655 C CA . PRO A 1 83 ? -3.460 -27.516 -6.744 1.00 89.38 83 PRO A CA 1
ATOM 656 C C . PRO A 1 83 ? -4.455 -26.367 -6.511 1.00 89.38 83 PRO A C 1
ATOM 658 O O . PRO A 1 83 ? -5.412 -26.216 -7.260 1.00 89.38 83 PRO A O 1
ATOM 661 N N . TYR A 1 84 ? -4.233 -25.546 -5.481 1.00 88.62 84 TYR A N 1
ATOM 662 C CA . TYR A 1 84 ? -5.047 -24.367 -5.175 1.00 88.62 84 TYR A CA 1
ATOM 663 C C . TYR A 1 84 ? -4.624 -23.102 -5.939 1.00 88.62 84 TYR A C 1
ATOM 665 O O . TYR A 1 84 ? -5.301 -22.080 -5.838 1.00 88.62 84 TYR A O 1
ATOM 673 N N . ILE A 1 85 ? -3.514 -23.129 -6.684 1.00 86.50 85 ILE A N 1
ATOM 674 C CA . ILE A 1 85 ? -3.160 -22.043 -7.598 1.00 86.50 85 ILE A CA 1
ATOM 675 C C . ILE A 1 85 ? -3.673 -22.420 -8.981 1.00 86.50 85 ILE A C 1
ATOM 677 O O . ILE A 1 85 ? -3.096 -23.255 -9.670 1.00 86.50 85 ILE A O 1
ATOM 681 N N . VAL A 1 86 ? -4.756 -21.767 -9.386 1.00 87.50 86 VAL A N 1
ATOM 682 C CA . VAL A 1 86 ? -5.301 -21.874 -10.737 1.00 87.50 86 VAL A CA 1
ATOM 683 C C . VAL A 1 86 ? -4.874 -20.621 -11.507 1.00 87.50 86 VAL A C 1
ATOM 685 O O . VAL A 1 86 ? -5.360 -19.524 -11.202 1.00 87.50 86 VAL A O 1
ATOM 688 N N . PRO A 1 87 ? -3.938 -20.733 -12.472 1.00 81.31 87 PRO A N 1
ATOM 689 C CA . PRO A 1 87 ? -3.530 -19.603 -13.291 1.00 81.31 87 PRO A CA 1
ATOM 690 C C . PRO A 1 87 ? -4.743 -18.965 -13.958 1.00 81.31 87 PRO A C 1
ATOM 692 O O . PRO A 1 87 ? -5.608 -19.665 -14.476 1.00 81.31 87 PRO A O 1
ATOM 695 N N . ASN A 1 88 ? -4.788 -17.634 -13.965 1.00 83.62 88 ASN A N 1
ATOM 696 C CA . ASN A 1 88 ? -5.816 -16.871 -14.670 1.00 83.62 88 ASN A CA 1
ATOM 697 C C . ASN A 1 88 ? -7.267 -17.128 -14.205 1.00 83.62 88 ASN A C 1
ATOM 699 O O . ASN A 1 88 ? -8.187 -16.759 -14.920 1.00 83.62 88 ASN A O 1
ATOM 703 N N . ILE A 1 89 ? -7.501 -17.669 -12.999 1.00 87.31 89 ILE A N 1
ATOM 704 C CA . ILE A 1 89 ? -8.868 -17.918 -12.485 1.00 87.31 89 ILE A CA 1
ATOM 705 C C . ILE A 1 89 ? -9.746 -16.657 -12.409 1.00 87.31 89 ILE A C 1
ATOM 707 O O . ILE A 1 89 ? -10.950 -16.729 -12.615 1.00 87.31 89 ILE A O 1
ATOM 711 N N . ASN A 1 90 ? -9.129 -15.500 -12.143 1.00 84.25 90 ASN A N 1
ATOM 712 C CA . ASN A 1 90 ? -9.790 -14.189 -12.125 1.00 84.25 90 ASN A CA 1
ATOM 713 C C . ASN A 1 90 ? -9.494 -13.369 -13.389 1.00 84.25 90 ASN A C 1
ATOM 715 O O . ASN A 1 90 ? -9.796 -12.175 -13.433 1.00 84.25 90 ASN A O 1
ATOM 719 N N . ALA A 1 91 ? -8.816 -13.958 -14.377 1.00 80.38 91 ALA A N 1
ATOM 720 C CA . ALA A 1 91 ? -8.617 -13.285 -15.646 1.00 80.38 91 ALA A CA 1
ATOM 721 C C . ALA A 1 91 ? -9.914 -13.383 -16.464 1.00 80.38 91 ALA A C 1
ATOM 723 O O . ALA A 1 91 ? -10.620 -14.390 -16.365 1.00 80.38 91 ALA A O 1
ATOM 724 N N . PRO A 1 92 ? -10.228 -12.365 -17.279 1.00 75.19 92 PRO A N 1
ATOM 725 C CA . PRO A 1 92 ? -11.279 -12.494 -18.278 1.00 75.19 92 PRO A CA 1
ATOM 726 C C . PRO A 1 92 ? -11.024 -13.734 -19.146 1.00 75.19 92 PRO A C 1
ATOM 728 O O . PRO A 1 92 ? -9.872 -14.072 -19.436 1.00 75.19 92 PRO A O 1
ATOM 731 N N . THR A 1 93 ? -12.094 -14.426 -19.536 1.00 76.19 93 THR A N 1
ATOM 732 C CA . THR A 1 93 ? -12.003 -15.620 -20.385 1.00 76.19 93 THR A CA 1
ATOM 733 C C . THR A 1 93 ? -11.332 -15.259 -21.715 1.00 76.19 93 THR A C 1
ATOM 735 O O . THR A 1 93 ? -11.481 -14.134 -22.202 1.00 76.19 93 THR A O 1
ATOM 738 N N . GLU A 1 94 ? -10.562 -16.184 -22.302 1.00 68.56 94 GLU A N 1
ATOM 739 C CA . GLU A 1 94 ? -9.870 -15.930 -23.571 1.00 68.56 94 GLU A CA 1
ATOM 740 C C . GLU A 1 94 ? -10.862 -15.430 -24.637 1.00 68.56 94 GLU A C 1
ATOM 742 O O . GLU A 1 94 ? -11.786 -16.141 -25.024 1.00 68.56 94 GLU A O 1
ATOM 747 N N . GLY A 1 95 ? -10.696 -14.174 -25.069 1.00 65.50 95 GLY A N 1
ATOM 748 C CA . GLY A 1 95 ? -11.583 -13.497 -26.025 1.00 65.50 95 GLY A CA 1
ATOM 749 C C . GLY A 1 95 ? -12.173 -12.173 -25.527 1.00 65.50 95 GLY A C 1
ATOM 750 O O . GLY A 1 95 ? -12.498 -11.307 -26.338 1.00 65.50 95 GLY A O 1
ATOM 751 N N . GLU A 1 96 ? -12.234 -11.943 -24.214 1.00 62.62 96 GLU A N 1
ATOM 752 C CA . GLU A 1 96 ? -12.665 -10.658 -23.653 1.00 62.62 96 GLU A CA 1
ATOM 753 C C . GLU A 1 96 ? -11.496 -9.663 -23.607 1.00 62.62 96 GLU A C 1
ATOM 755 O O . GLU A 1 96 ? -10.890 -9.381 -22.571 1.00 62.62 96 GLU A O 1
ATOM 760 N N . THR A 1 97 ? -11.149 -9.086 -24.758 1.00 64.19 97 THR A N 1
ATOM 761 C CA . THR A 1 97 ? -10.244 -7.935 -24.776 1.00 64.19 97 THR A CA 1
ATOM 762 C C . THR A 1 97 ? -10.972 -6.717 -24.213 1.00 64.19 97 THR A C 1
ATOM 764 O O . THR A 1 97 ? -11.672 -6.006 -24.936 1.00 64.19 97 THR A O 1
ATOM 767 N N . CYS A 1 98 ? -10.798 -6.442 -22.920 1.00 63.34 98 CYS A N 1
ATOM 768 C CA . CYS A 1 98 ? -11.187 -5.157 -22.347 1.00 63.34 98 CYS A CA 1
ATOM 769 C C . CYS A 1 98 ? -10.265 -4.074 -22.924 1.00 63.34 98 CYS A C 1
ATOM 771 O O . CYS A 1 98 ? -9.141 -3.859 -22.462 1.00 63.34 98 CYS A O 1
ATOM 773 N N . VAL A 1 99 ? -10.714 -3.420 -23.997 1.00 75.56 99 VAL A N 1
ATOM 774 C CA . VAL A 1 99 ? -9.975 -2.316 -24.611 1.00 75.56 99 VAL A CA 1
ATOM 775 C C . VAL A 1 99 ? -9.915 -1.184 -23.596 1.00 75.56 99 VAL A C 1
ATOM 777 O O . VAL A 1 99 ? -10.928 -0.559 -23.279 1.00 75.56 99 VAL A O 1
ATOM 780 N N . ARG A 1 100 ? -8.714 -0.910 -23.079 1.00 79.69 100 ARG A N 1
ATOM 781 C CA . ARG A 1 100 ? -8.484 0.200 -22.156 1.00 79.69 100 ARG A CA 1
ATOM 782 C C . ARG A 1 100 ? -8.747 1.519 -22.882 1.00 79.69 100 ARG A C 1
ATOM 784 O O . ARG A 1 100 ? -7.873 2.031 -23.577 1.00 79.69 100 ARG A O 1
ATOM 791 N N . LYS A 1 101 ? -9.941 2.079 -22.701 1.00 84.56 101 LYS A N 1
ATOM 792 C CA . LYS A 1 101 ? -10.305 3.399 -23.224 1.00 84.56 101 LYS A CA 1
ATOM 793 C C . LYS A 1 101 ? -9.882 4.485 -22.228 1.00 84.56 101 LYS A C 1
ATOM 795 O O . LYS A 1 101 ? -10.264 4.411 -21.059 1.00 84.56 101 LYS A O 1
ATOM 800 N N . PRO A 1 102 ? -9.086 5.485 -22.641 1.00 89.38 102 PRO A N 1
ATOM 801 C CA . PRO A 1 102 ? -8.865 6.688 -21.848 1.00 89.38 102 PRO A CA 1
ATOM 802 C C . PRO A 1 102 ? -10.194 7.370 -21.507 1.00 89.38 102 PRO A C 1
ATOM 804 O O . PRO A 1 102 ? -11.092 7.416 -22.344 1.00 89.38 102 PRO A O 1
ATOM 807 N N . LEU A 1 103 ? -10.291 7.969 -20.318 1.00 87.50 103 LEU A N 1
ATOM 808 C CA . LEU A 1 103 ? -11.499 8.678 -19.873 1.00 87.50 103 LEU A CA 1
ATOM 809 C C . LEU A 1 103 ? -11.926 9.782 -20.857 1.00 87.50 103 LEU A C 1
ATOM 811 O O . LEU A 1 103 ? -13.112 9.972 -21.084 1.00 87.50 103 LEU A O 1
ATOM 815 N N . ALA A 1 104 ? -10.960 10.447 -21.503 1.00 91.38 104 ALA A N 1
ATOM 816 C CA . ALA A 1 104 ? -11.206 11.480 -22.513 1.00 91.38 104 ALA A CA 1
ATOM 817 C C . ALA A 1 104 ? -11.927 10.974 -23.780 1.00 91.38 104 ALA A C 1
ATOM 819 O O . ALA A 1 104 ? -12.447 11.780 -24.541 1.00 91.38 104 ALA A O 1
ATOM 820 N N . GLN A 1 105 ? -11.939 9.661 -24.027 1.00 92.25 105 GLN A N 1
ATOM 821 C CA . GLN A 1 105 ? -12.652 9.044 -25.152 1.00 92.25 105 GLN A CA 1
ATOM 822 C C . GLN A 1 105 ? -14.057 8.562 -24.764 1.00 92.25 105 GLN A C 1
ATOM 824 O O . GLN A 1 105 ? -14.758 7.994 -25.601 1.00 92.25 105 GLN A O 1
ATOM 829 N N . LEU A 1 106 ? -14.460 8.733 -23.502 1.00 90.81 106 LEU A N 1
ATOM 830 C CA . LEU A 1 106 ? -15.793 8.375 -23.038 1.00 90.81 106 LEU A CA 1
ATOM 831 C C . LEU A 1 106 ? -16.729 9.586 -23.162 1.00 90.81 106 LEU A C 1
ATOM 833 O O . LEU A 1 106 ? -16.327 10.696 -22.805 1.00 90.81 106 LEU A O 1
ATOM 837 N N . PRO A 1 107 ? -17.973 9.394 -23.639 1.00 95.12 107 PRO A N 1
ATOM 838 C CA . PRO A 1 107 ? -18.967 10.458 -23.666 1.00 95.12 107 PRO A CA 1
ATOM 839 C C . PRO A 1 107 ? -19.190 11.038 -22.270 1.00 95.12 107 PRO A C 1
ATOM 841 O O . PRO A 1 107 ? -19.224 10.305 -21.274 1.00 95.12 107 PRO A O 1
ATOM 844 N N . ARG A 1 108 ? -19.384 12.358 -22.198 1.00 94.75 108 ARG A N 1
ATOM 845 C CA . ARG A 1 108 ? -19.630 13.061 -20.933 1.00 94.75 108 ARG A CA 1
ATOM 846 C C . ARG A 1 108 ? -20.849 12.481 -20.221 1.00 94.75 108 ARG A C 1
ATOM 848 O O . ARG A 1 108 ? -20.834 12.330 -19.006 1.00 94.75 108 ARG A O 1
ATOM 855 N N . GLU A 1 109 ? -21.872 12.117 -20.978 1.00 96.31 109 GLU A N 1
ATOM 856 C CA . GLU A 1 109 ? -23.135 11.560 -20.502 1.00 96.31 109 GLU A CA 1
ATOM 857 C C . GLU A 1 109 ? -22.905 10.249 -19.749 1.00 96.31 109 GLU A C 1
ATOM 859 O O . GLU A 1 109 ? -23.439 10.063 -18.661 1.00 96.31 109 GLU A O 1
ATOM 864 N N . THR A 1 110 ? -22.050 9.368 -20.276 1.00 93.62 110 THR A N 1
ATOM 865 C CA . THR A 1 110 ? -21.690 8.110 -19.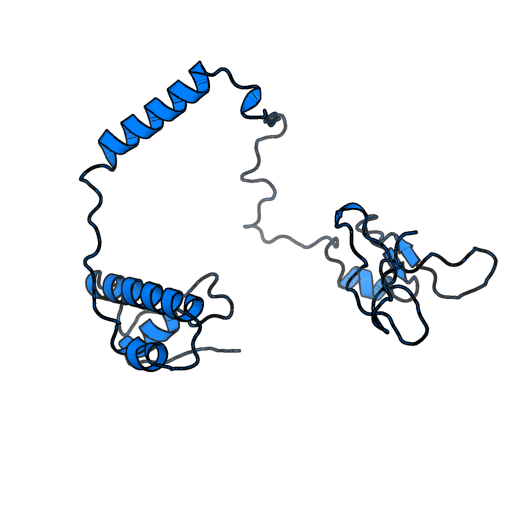610 1.00 93.62 110 THR A CA 1
ATOM 866 C C . THR A 1 110 ? -20.965 8.367 -18.293 1.00 93.62 110 THR A C 1
ATOM 868 O O . THR A 1 110 ? -21.245 7.707 -17.295 1.00 93.62 110 THR A O 1
ATOM 871 N N . ILE A 1 111 ? -20.054 9.344 -18.264 1.00 95.31 111 ILE A N 1
ATOM 872 C CA . ILE A 1 111 ? -19.337 9.719 -17.038 1.00 95.31 111 ILE A CA 1
ATOM 873 C C . ILE A 1 111 ? -20.326 10.254 -15.994 1.00 95.31 111 ILE A C 1
ATOM 875 O O . ILE A 1 111 ? -20.286 9.824 -14.843 1.00 95.31 111 ILE A O 1
ATOM 879 N N . MET A 1 112 ? -21.242 11.136 -16.402 1.00 97.25 112 MET A N 1
ATOM 880 C CA . MET A 1 112 ? -22.272 11.688 -15.519 1.00 97.25 112 MET A CA 1
ATOM 881 C C . MET A 1 112 ? -23.186 10.595 -14.959 1.00 97.25 112 MET A C 1
ATOM 883 O O . MET A 1 112 ? -23.383 10.545 -13.754 1.00 97.25 112 MET A O 1
ATOM 887 N N . GLN A 1 113 ? -23.646 9.651 -15.786 1.00 97.00 113 GLN A N 1
ATOM 888 C CA . GLN A 1 113 ? -24.473 8.526 -15.328 1.00 97.00 113 GLN A CA 1
ATOM 889 C C . GLN A 1 113 ? -23.779 7.677 -14.256 1.00 97.00 113 GLN A C 1
ATOM 891 O O . GLN A 1 113 ? -24.420 7.216 -13.311 1.00 97.00 113 GLN A O 1
ATOM 896 N N . VAL A 1 114 ? -22.467 7.455 -14.388 1.00 95.81 114 VAL A N 1
ATOM 897 C CA . VAL A 1 114 ? -21.688 6.731 -13.373 1.00 95.81 114 VAL A CA 1
ATOM 898 C C . VAL A 1 114 ? -21.597 7.542 -12.082 1.00 95.81 114 VAL A C 1
ATOM 900 O O . VAL A 1 114 ? -21.795 6.974 -11.010 1.00 95.81 114 VAL A O 1
ATOM 903 N N . ILE A 1 115 ? -21.337 8.849 -12.174 1.00 97.06 115 ILE A N 1
ATOM 904 C CA . ILE A 1 115 ? -21.299 9.748 -11.012 1.00 97.06 115 ILE A CA 1
ATOM 905 C C . ILE A 1 115 ? -22.649 9.742 -10.289 1.00 97.06 115 ILE A C 1
ATOM 907 O O . ILE A 1 115 ? -22.692 9.502 -9.085 1.00 97.06 115 ILE A O 1
ATOM 911 N N . ASP A 1 116 ? -23.746 9.920 -11.022 1.00 97.94 116 ASP A N 1
ATOM 912 C CA . ASP A 1 116 ? -25.100 9.944 -10.465 1.00 97.94 116 ASP A CA 1
ATOM 913 C C . ASP A 1 116 ? -25.440 8.617 -9.783 1.00 97.94 116 ASP A C 1
ATOM 915 O O . ASP A 1 116 ? -26.000 8.597 -8.689 1.00 97.94 116 ASP A O 1
ATOM 919 N N . LYS A 1 117 ? -25.030 7.491 -10.381 1.00 97.75 117 LYS A N 1
ATOM 920 C CA . LYS A 1 117 ? -25.198 6.165 -9.779 1.00 97.75 117 LYS A CA 1
ATOM 921 C C . LYS A 1 117 ? -24.406 6.018 -8.480 1.00 97.75 117 LYS A C 1
ATOM 923 O O . LYS A 1 117 ? -24.935 5.459 -7.523 1.00 97.75 117 LYS A O 1
ATOM 928 N N . ILE A 1 118 ? -23.157 6.485 -8.439 1.00 97.31 118 ILE A N 1
ATOM 929 C CA . ILE A 1 118 ? -22.325 6.439 -7.227 1.00 97.31 118 ILE A CA 1
ATOM 930 C C . ILE A 1 118 ? -22.960 7.287 -6.125 1.00 97.31 118 ILE A C 1
ATOM 932 O O . ILE A 1 118 ? -23.123 6.792 -5.013 1.00 97.31 118 ILE A O 1
ATOM 936 N N . ASN A 1 119 ? -23.366 8.518 -6.442 1.00 97.06 119 ASN A N 1
ATOM 937 C CA . ASN A 1 119 ? -24.003 9.422 -5.486 1.00 97.06 119 ASN A CA 1
ATOM 938 C C . ASN A 1 119 ? -25.315 8.836 -4.958 1.00 97.06 119 ASN A C 1
ATOM 940 O O . ASN A 1 119 ? -25.506 8.758 -3.752 1.00 97.06 119 ASN A O 1
ATOM 944 N N . TYR A 1 120 ? -26.166 8.308 -5.842 1.00 97.06 120 TYR A N 1
ATOM 945 C CA . TYR A 1 120 ? -27.399 7.633 -5.444 1.00 97.06 120 TYR A CA 1
ATOM 946 C C . TYR A 1 120 ? -27.141 6.460 -4.490 1.00 97.06 120 TYR A C 1
ATOM 948 O O . TYR A 1 120 ? -27.837 6.309 -3.488 1.00 97.06 120 TYR A O 1
ATOM 956 N N . LEU A 1 121 ? -26.150 5.613 -4.789 1.00 95.69 121 LEU A N 1
ATOM 957 C CA . LEU A 1 121 ? -25.805 4.482 -3.925 1.00 95.69 121 LEU A CA 1
ATOM 958 C C . LEU A 1 121 ? -25.250 4.949 -2.579 1.00 95.69 121 LEU A C 1
ATOM 960 O O . LEU A 1 121 ? -25.582 4.352 -1.557 1.00 95.69 121 LEU A O 1
ATOM 964 N N . TYR A 1 122 ? -24.440 6.007 -2.573 1.00 94.06 122 TYR A N 1
ATOM 965 C CA . TYR A 1 122 ? -23.943 6.616 -1.348 1.00 94.06 122 TYR A CA 1
ATOM 966 C C . TYR A 1 122 ? -25.097 7.147 -0.494 1.00 94.06 122 TYR A C 1
ATOM 968 O O . TYR A 1 122 ? -25.237 6.725 0.650 1.00 94.06 122 TYR A O 1
ATOM 976 N N . ASP A 1 123 ? -25.973 7.980 -1.053 1.00 94.94 123 ASP A N 1
ATOM 977 C CA . ASP A 1 123 ? -27.100 8.570 -0.323 1.00 94.94 123 ASP A CA 1
ATOM 978 C C . ASP A 1 123 ? -28.061 7.502 0.207 1.00 94.94 123 ASP A C 1
ATOM 980 O O . ASP A 1 123 ? -28.564 7.597 1.323 1.00 94.94 123 ASP A O 1
ATOM 984 N N . LYS A 1 124 ? -28.297 6.451 -0.583 1.00 93.94 124 LYS A N 1
ATOM 985 C CA . LYS A 1 124 ? -29.228 5.381 -0.224 1.00 93.94 124 LYS A CA 1
ATOM 986 C C . LYS A 1 124 ? -28.681 4.411 0.819 1.00 93.94 124 LYS A C 1
ATOM 988 O O . LYS A 1 124 ? -29.453 3.909 1.633 1.00 93.94 124 LYS A O 1
ATOM 993 N N . HIS A 1 125 ? -27.398 4.060 0.741 1.00 92.38 125 HIS A N 1
ATOM 994 C CA . HIS A 1 125 ? -26.843 2.948 1.520 1.00 92.38 125 HIS A CA 1
ATOM 995 C C . HIS A 1 125 ? -25.811 3.371 2.561 1.00 92.38 125 HIS A C 1
ATOM 997 O O . HIS A 1 125 ? -25.629 2.656 3.543 1.00 92.38 125 HIS A O 1
ATOM 1003 N N . VAL A 1 126 ? -25.148 4.508 2.374 1.00 89.69 126 VAL A N 1
ATOM 1004 C CA . VAL A 1 126 ? -23.973 4.906 3.157 1.00 89.69 126 VAL A CA 1
ATOM 1005 C C . VAL A 1 126 ? -24.259 6.143 4.009 1.00 89.69 126 VAL A C 1
ATOM 1007 O O . VAL A 1 126 ? -23.935 6.156 5.197 1.00 89.69 126 VAL A O 1
ATOM 1010 N N . ALA A 1 127 ? -24.883 7.173 3.432 1.00 89.38 127 ALA A N 1
ATOM 1011 C CA . ALA A 1 127 ? -25.189 8.417 4.126 1.00 89.38 127 ALA A CA 1
ATOM 1012 C C . ALA A 1 127 ? -26.086 8.158 5.348 1.00 89.38 127 ALA A C 1
ATOM 1014 O O . ALA A 1 127 ? -27.123 7.509 5.250 1.00 89.38 127 ALA A O 1
ATOM 1015 N N . GLY A 1 128 ? -25.658 8.638 6.518 1.00 84.12 128 GLY A N 1
ATOM 1016 C CA . GLY A 1 128 ? -26.364 8.429 7.788 1.00 84.12 128 GLY A CA 1
ATOM 1017 C C . GLY A 1 128 ? -26.244 7.020 8.386 1.00 84.12 128 GLY A C 1
ATOM 1018 O O . GLY A 1 128 ? -26.611 6.842 9.542 1.00 84.12 128 GLY A O 1
ATOM 1019 N N . ASN A 1 129 ? -25.688 6.049 7.651 1.00 83.25 129 ASN A N 1
ATOM 1020 C CA . ASN A 1 129 ? -25.525 4.662 8.104 1.00 83.25 129 ASN A CA 1
ATOM 1021 C C . ASN A 1 129 ? -24.086 4.320 8.523 1.00 83.25 129 ASN A C 1
ATOM 1023 O O . ASN A 1 129 ? -23.846 3.229 9.036 1.00 83.25 129 ASN A O 1
ATOM 1027 N N . ILE A 1 130 ? -23.117 5.216 8.301 1.00 81.69 130 ILE A N 1
ATOM 1028 C CA . ILE A 1 130 ? -21.765 5.051 8.843 1.00 81.69 130 ILE A CA 1
ATOM 1029 C C . ILE A 1 130 ? -21.766 5.532 10.294 1.00 81.69 130 ILE A C 1
ATOM 1031 O O . ILE A 1 130 ? -21.790 6.735 10.560 1.00 81.69 130 ILE A O 1
ATOM 1035 N N . THR A 1 131 ? -21.673 4.597 11.232 1.00 79.38 131 THR A N 1
ATOM 1036 C CA . THR A 1 131 ? -21.270 4.890 12.605 1.00 79.38 131 THR A CA 1
ATOM 1037 C C . THR A 1 131 ? -19.789 5.250 12.617 1.00 79.38 131 THR A C 1
ATOM 1039 O O . THR A 1 131 ? -18.920 4.442 12.293 1.00 79.38 131 THR A O 1
ATOM 1042 N N . THR A 1 132 ? -19.480 6.500 12.954 1.00 77.50 132 THR A N 1
ATOM 1043 C CA . THR A 1 132 ? -18.097 6.909 13.199 1.00 77.50 132 THR A CA 1
ATOM 1044 C C . THR A 1 132 ? -17.646 6.343 14.533 1.00 77.50 132 THR A C 1
ATOM 1046 O O . THR A 1 132 ? -18.320 6.550 15.542 1.00 77.50 132 THR A O 1
ATOM 1049 N N . PHE A 1 133 ? -16.499 5.671 14.541 1.00 76.25 133 PHE A N 1
ATOM 1050 C CA . PHE A 1 133 ? -15.862 5.256 15.782 1.00 76.25 133 PHE A CA 1
ATOM 1051 C C . PHE A 1 133 ? -15.474 6.506 16.592 1.00 76.25 133 PHE A C 1
ATOM 1053 O O . PHE A 1 133 ? -14.862 7.413 16.010 1.00 76.25 133 PHE A O 1
ATOM 1060 N N . PRO A 1 134 ? -15.875 6.615 17.872 1.00 82.19 134 PRO A N 1
ATOM 1061 C CA . PRO A 1 134 ? -15.576 7.788 18.681 1.00 82.19 134 PRO A CA 1
ATOM 1062 C C . PRO A 1 134 ? -14.065 7.983 18.843 1.00 82.19 134 PRO A C 1
ATOM 1064 O O . PRO A 1 134 ? -13.258 7.069 18.671 1.00 82.19 134 PRO A O 1
ATOM 1067 N N . GLU A 1 135 ? -13.657 9.217 19.132 1.00 85.06 135 GLU A N 1
ATOM 1068 C CA . GLU A 1 135 ? -12.247 9.507 19.366 1.00 85.06 135 GLU A CA 1
ATOM 1069 C C . GLU A 1 135 ? -11.838 8.984 20.748 1.00 85.06 135 GLU A C 1
ATOM 1071 O O . GLU A 1 135 ? -12.413 9.369 21.767 1.00 85.06 135 GLU A O 1
ATOM 1076 N N . HIS A 1 136 ? -10.824 8.119 20.777 1.00 88.62 136 HIS A N 1
ATOM 1077 C CA . HIS A 1 136 ? -10.246 7.594 22.011 1.00 88.62 136 HIS A CA 1
ATOM 1078 C C . HIS A 1 136 ? -8.864 8.196 22.275 1.00 88.62 136 HIS A C 1
ATOM 1080 O O . HIS A 1 136 ? -8.120 8.490 21.332 1.00 88.62 136 HIS A O 1
ATOM 1086 N N . PRO A 1 137 ? -8.464 8.332 23.554 1.00 93.50 137 PRO A N 1
ATOM 1087 C CA . PRO A 1 137 ? -7.083 8.643 23.892 1.00 93.50 137 PRO A CA 1
ATOM 1088 C C . PRO A 1 137 ? -6.137 7.544 23.387 1.00 93.50 137 PRO A C 1
ATOM 1090 O O . PRO A 1 137 ? -6.549 6.412 23.123 1.00 93.50 137 PRO A O 1
ATOM 1093 N N . ILE A 1 138 ? -4.843 7.862 23.288 1.00 93.62 138 ILE A N 1
ATOM 1094 C CA . ILE A 1 138 ? -3.830 6.868 22.914 1.00 93.62 138 ILE A CA 1
ATOM 1095 C C . ILE A 1 138 ? -3.892 5.686 23.884 1.00 93.62 138 ILE A C 1
ATOM 1097 O O . ILE A 1 138 ? -3.823 5.863 25.098 1.00 93.62 138 ILE A O 1
ATOM 1101 N N . HIS A 1 139 ? -4.023 4.486 23.327 1.00 91.81 139 HIS A N 1
ATOM 1102 C CA . HIS A 1 139 ? -4.181 3.244 24.059 1.00 91.81 139 HIS A CA 1
ATOM 1103 C C . HIS A 1 139 ? -2.978 3.001 24.975 1.00 91.81 139 HIS A C 1
ATOM 1105 O O . HIS A 1 139 ? -1.831 3.196 24.564 1.00 91.81 139 HIS A O 1
ATOM 1111 N N . ASN A 1 140 ? -3.224 2.536 26.201 1.00 89.75 140 ASN A N 1
ATOM 1112 C CA . ASN A 1 140 ? -2.213 2.427 27.260 1.00 89.75 140 ASN A CA 1
ATOM 1113 C C . ASN A 1 140 ? -0.967 1.631 26.840 1.00 89.75 140 ASN A C 1
ATOM 1115 O O . ASN A 1 140 ? 0.154 2.005 27.183 1.00 89.75 140 ASN A O 1
ATOM 1119 N N . THR A 1 141 ? -1.142 0.572 26.043 1.00 87.62 141 THR A N 1
ATOM 1120 C CA . THR A 1 141 ? -0.031 -0.250 25.521 1.00 87.62 141 THR A CA 1
ATOM 1121 C C . THR A 1 141 ? 0.868 0.488 24.525 1.00 87.62 141 THR A C 1
ATOM 1123 O O . THR A 1 141 ? 2.005 0.075 24.313 1.00 87.62 141 THR A O 1
ATOM 1126 N N . ILE A 1 142 ? 0.388 1.591 23.945 1.00 89.94 142 ILE A N 1
ATOM 1127 C CA . ILE A 1 142 ? 1.062 2.380 22.907 1.00 89.94 142 ILE A CA 1
ATOM 1128 C C . ILE A 1 142 ? 1.626 3.687 23.479 1.00 89.94 142 ILE A C 1
ATOM 1130 O O . ILE A 1 142 ? 2.592 4.215 22.933 1.00 89.94 142 ILE A O 1
ATOM 1134 N N . VAL A 1 143 ? 1.089 4.206 24.594 1.00 90.12 143 VAL A N 1
ATOM 1135 C CA . VAL A 1 143 ? 1.473 5.507 25.189 1.00 90.12 143 VAL A CA 1
ATOM 1136 C C . VAL A 1 143 ? 2.987 5.668 25.338 1.00 90.12 143 VAL A C 1
ATOM 1138 O O . VAL A 1 143 ? 3.525 6.721 24.989 1.00 90.12 143 VAL A O 1
ATOM 1141 N N . LYS A 1 144 ? 3.685 4.633 25.821 1.00 87.75 144 LYS A N 1
ATOM 1142 C CA . LYS A 1 144 ? 5.145 4.664 26.003 1.00 87.75 144 LYS A CA 1
ATOM 1143 C C . LYS A 1 144 ? 5.867 4.938 24.685 1.00 87.75 144 LYS A C 1
ATOM 1145 O O . LYS A 1 144 ? 6.706 5.828 24.620 1.00 87.75 144 LYS A O 1
ATOM 1150 N N . GLU A 1 145 ? 5.504 4.196 23.647 1.00 87.69 145 GLU A N 1
ATOM 1151 C CA . GLU A 1 145 ? 6.115 4.298 22.327 1.00 87.69 145 GLU A CA 1
ATOM 1152 C C . GLU A 1 145 ? 5.693 5.584 21.598 1.00 87.69 145 GLU A C 1
ATOM 1154 O O . GLU A 1 145 ? 6.475 6.212 20.888 1.00 87.69 145 GLU A O 1
ATOM 1159 N N . PHE A 1 146 ? 4.456 6.028 21.817 1.00 88.56 146 PHE A N 1
ATOM 1160 C CA . PHE A 1 146 ? 3.931 7.272 21.266 1.00 88.56 146 PHE A CA 1
ATOM 1161 C C . PHE A 1 146 ? 4.640 8.514 21.815 1.00 88.56 146 PHE A C 1
ATOM 1163 O O . PHE A 1 146 ? 4.821 9.494 21.090 1.00 88.56 146 PHE A O 1
ATOM 1170 N N . SER A 1 147 ? 5.058 8.458 23.081 1.00 89.19 147 SER A N 1
ATOM 1171 C CA . SER A 1 147 ? 5.679 9.573 23.802 1.00 89.19 147 SER A CA 1
ATOM 1172 C C . SER A 1 147 ? 7.178 9.736 23.516 1.00 89.19 147 SER A C 1
ATOM 1174 O O . SER A 1 147 ? 7.796 10.669 24.024 1.00 89.19 147 SER A O 1
ATOM 1176 N N . GLU A 1 148 ? 7.777 8.866 22.700 1.00 90.31 148 GLU A N 1
ATOM 1177 C CA . GLU A 1 148 ? 9.181 8.974 22.300 1.00 90.31 148 GLU A CA 1
ATOM 1178 C C . GLU A 1 148 ? 9.436 10.284 21.521 1.00 90.31 148 GLU A C 1
ATOM 1180 O O . GLU A 1 148 ? 8.743 10.623 20.548 1.00 90.31 148 GLU A O 1
ATOM 1185 N N . SER A 1 149 ? 10.447 11.044 21.959 1.00 80.94 149 SER A N 1
ATOM 1186 C CA . SER A 1 149 ? 10.783 12.365 21.406 1.00 80.94 149 SER A CA 1
ATOM 1187 C C . SER A 1 149 ? 11.304 12.298 19.974 1.00 80.94 149 SER A C 1
ATOM 1189 O O . SER A 1 149 ? 11.020 13.190 19.180 1.00 80.94 149 SER A O 1
ATOM 1191 N N . ASP A 1 150 ? 12.003 11.217 19.631 1.00 88.69 150 ASP A N 1
ATOM 1192 C CA . ASP A 1 150 ? 12.792 11.108 18.398 1.00 88.69 150 ASP A CA 1
ATOM 1193 C C . ASP A 1 150 ? 11.967 10.600 17.202 1.00 88.69 150 ASP A C 1
ATOM 1195 O O . ASP A 1 150 ? 12.492 10.318 16.121 1.00 88.69 150 ASP A O 1
ATOM 1199 N N . ARG A 1 151 ? 10.645 10.475 17.374 1.00 84.69 151 ARG A N 1
ATOM 1200 C CA . ARG A 1 151 ? 9.743 9.968 16.340 1.00 84.69 151 ARG A CA 1
ATOM 1201 C C . ARG A 1 151 ? 9.337 11.032 15.338 1.00 84.69 151 ARG A C 1
ATOM 1203 O O . ARG A 1 151 ? 8.917 12.134 15.683 1.00 84.69 151 ARG A O 1
ATOM 1210 N N . THR A 1 152 ? 9.346 10.636 14.070 1.00 89.12 152 THR A N 1
ATOM 1211 C CA . THR A 1 152 ? 8.757 11.425 12.988 1.00 89.12 152 THR A CA 1
ATOM 1212 C C . THR A 1 152 ? 7.233 11.479 13.114 1.00 89.12 152 THR A C 1
ATOM 1214 O O . THR A 1 152 ? 6.598 10.546 13.612 1.00 89.12 152 THR A O 1
ATOM 1217 N N . GLU A 1 153 ? 6.610 12.528 12.571 1.00 90.25 153 GLU A N 1
ATOM 1218 C CA . GLU A 1 153 ? 5.142 12.636 12.562 1.00 90.25 153 GLU A CA 1
ATOM 1219 C C . GLU A 1 153 ? 4.476 11.495 11.777 1.00 90.25 153 GLU A C 1
ATOM 1221 O O . GLU A 1 153 ? 3.409 11.015 12.151 1.00 90.25 153 GLU A O 1
ATOM 1226 N N . SER A 1 154 ? 5.129 10.990 10.725 1.00 86.56 154 SER A N 1
ATOM 1227 C CA . SER A 1 154 ? 4.652 9.809 9.996 1.00 86.56 154 SER A CA 1
ATOM 1228 C C . SER A 1 154 ? 4.561 8.570 10.891 1.00 86.56 154 SER A C 1
ATOM 1230 O O . SER A 1 154 ? 3.588 7.824 10.805 1.00 86.56 154 SER A O 1
ATOM 1232 N N . SER A 1 155 ? 5.540 8.381 11.778 1.00 86.75 155 SER A N 1
ATOM 1233 C CA . SER A 1 155 ? 5.553 7.295 12.758 1.00 86.75 155 SER A CA 1
ATOM 1234 C C . SER A 1 155 ? 4.466 7.489 13.820 1.00 86.75 155 SER A C 1
ATOM 1236 O O . SER A 1 155 ? 3.707 6.565 14.110 1.00 86.75 155 SER A O 1
ATOM 1238 N N . ARG A 1 156 ? 4.301 8.713 14.340 1.00 88.88 156 ARG A N 1
ATOM 1239 C CA . ARG A 1 156 ? 3.227 9.034 15.299 1.00 88.88 156 ARG A CA 1
ATOM 1240 C C . ARG A 1 156 ? 1.837 8.815 14.711 1.00 88.88 156 ARG A C 1
ATOM 1242 O O . ARG A 1 156 ? 0.975 8.264 15.389 1.00 88.88 156 ARG A O 1
ATOM 1249 N N . ARG A 1 157 ? 1.617 9.182 13.445 1.00 89.25 157 ARG A N 1
ATOM 1250 C CA . ARG A 1 157 ? 0.355 8.913 12.741 1.00 89.25 157 ARG A CA 1
ATOM 1251 C C . ARG A 1 157 ? 0.045 7.417 12.686 1.00 89.25 157 ARG A C 1
ATOM 1253 O O . ARG A 1 157 ? -1.096 7.048 12.946 1.00 89.25 157 ARG A O 1
ATOM 1260 N N . HIS A 1 158 ? 1.039 6.579 12.384 1.00 87.56 158 HIS A N 1
ATOM 1261 C CA . HIS A 1 158 ? 0.873 5.121 12.390 1.00 87.56 158 HIS A CA 1
ATOM 1262 C C . HIS A 1 158 ? 0.448 4.621 13.774 1.00 87.56 158 HIS A C 1
ATOM 1264 O O . HIS A 1 158 ? -0.530 3.894 13.889 1.00 87.56 158 HIS A O 1
ATOM 1270 N N . LEU A 1 159 ? 1.094 5.096 14.842 1.00 90.19 159 LEU A N 1
ATOM 1271 C CA . LEU A 1 159 ? 0.715 4.729 16.209 1.00 90.19 159 LEU A CA 1
ATOM 1272 C C . LEU A 1 159 ? -0.702 5.175 16.599 1.00 90.19 159 LEU A C 1
ATOM 1274 O O . LEU A 1 159 ? -1.404 4.415 17.261 1.00 90.19 159 LEU A O 1
ATOM 1278 N N . ARG A 1 160 ? -1.160 6.361 16.166 1.00 91.19 160 ARG A N 1
ATOM 1279 C CA . ARG A 1 160 ? -2.562 6.781 16.372 1.00 91.19 160 ARG A CA 1
ATOM 1280 C C . ARG A 1 160 ? -3.536 5.820 15.689 1.00 91.19 160 ARG A C 1
ATOM 1282 O O . ARG A 1 160 ? -4.546 5.456 16.278 1.00 91.19 160 ARG A O 1
ATOM 1289 N N . GLN A 1 161 ? -3.223 5.389 14.467 1.00 89.56 161 GLN A N 1
ATOM 1290 C CA . GLN A 1 161 ? -4.055 4.434 13.729 1.00 89.56 161 GLN A CA 1
ATOM 1291 C C . GLN A 1 161 ? -4.094 3.070 14.420 1.00 89.56 161 GLN A C 1
ATOM 1293 O O . GLN A 1 161 ? -5.171 2.514 14.603 1.00 89.56 161 GLN A O 1
ATOM 1298 N N . VAL A 1 162 ? -2.940 2.564 14.860 1.00 89.75 162 VAL A N 1
ATOM 1299 C CA . VAL A 1 162 ? -2.850 1.307 15.615 1.00 89.75 162 VAL A CA 1
ATOM 1300 C C . VAL A 1 162 ? -3.628 1.399 16.930 1.00 89.75 162 VAL A C 1
ATOM 1302 O O . VAL A 1 162 ? -4.341 0.466 17.282 1.00 89.75 162 VAL A O 1
ATOM 1305 N N . SER A 1 163 ? -3.564 2.543 17.615 1.00 92.00 163 SER A N 1
ATOM 1306 C CA . SER A 1 163 ? -4.343 2.803 18.827 1.00 92.00 163 SER A CA 1
ATOM 1307 C C . SER A 1 163 ? -5.846 2.761 18.591 1.00 92.00 163 SER A C 1
ATOM 1309 O O . SER A 1 163 ? -6.556 2.154 19.383 1.00 92.00 163 SER A O 1
ATOM 1311 N N . ALA A 1 164 ? -6.336 3.399 17.528 1.00 91.56 164 ALA A N 1
ATOM 1312 C CA . ALA A 1 164 ? -7.760 3.390 17.206 1.00 91.56 164 ALA A CA 1
ATOM 1313 C C . ALA A 1 164 ? -8.250 1.976 16.856 1.00 91.56 164 ALA A C 1
ATOM 1315 O O . ALA A 1 164 ? -9.312 1.565 17.310 1.00 91.56 164 ALA A O 1
ATOM 1316 N N . LEU A 1 165 ? -7.451 1.212 16.100 1.00 90.50 165 LEU A N 1
ATOM 1317 C CA . LEU A 1 165 ? -7.765 -0.181 15.773 1.00 90.50 165 LEU A CA 1
ATOM 1318 C C . LEU A 1 165 ? -7.797 -1.080 17.009 1.00 90.50 165 LEU A C 1
ATOM 1320 O O . LEU A 1 165 ? -8.614 -1.992 17.062 1.00 90.50 165 LEU A O 1
ATOM 1324 N N . LEU A 1 166 ? -6.915 -0.839 17.982 1.00 90.31 166 LEU A N 1
ATOM 1325 C CA . LEU A 1 166 ? -6.877 -1.628 19.208 1.00 90.31 166 LEU A CA 1
ATOM 1326 C C . LEU A 1 166 ? -8.113 -1.376 20.076 1.00 90.31 166 LEU A C 1
ATOM 1328 O O . LEU A 1 166 ? -8.753 -2.344 20.464 1.00 90.31 166 LEU A O 1
ATOM 1332 N N . HIS A 1 167 ? -8.500 -0.110 20.282 1.00 91.50 167 HIS A N 1
ATOM 1333 C CA . HIS A 1 167 ? -9.757 0.224 20.970 1.00 91.50 167 HIS A CA 1
ATOM 1334 C C . HIS A 1 167 ? -10.959 -0.427 20.285 1.00 91.50 167 HIS A C 1
ATOM 1336 O O . HIS A 1 167 ? -11.751 -1.085 20.945 1.00 91.50 167 HIS A O 1
ATOM 1342 N N . LEU A 1 168 ? -11.053 -0.332 18.953 1.00 90.75 168 LEU A N 1
ATOM 1343 C CA . LEU A 1 168 ? -12.138 -0.968 18.201 1.00 90.75 168 LEU A CA 1
ATOM 1344 C C . LEU A 1 168 ? -12.146 -2.492 18.387 1.00 90.75 168 LEU A C 1
ATOM 1346 O O . LEU A 1 168 ? -13.198 -3.089 18.582 1.00 90.75 168 LEU A O 1
ATOM 1350 N N . ALA A 1 169 ? -10.979 -3.133 18.330 1.00 89.12 169 ALA A N 1
ATOM 1351 C CA . ALA A 1 169 ? -10.881 -4.574 18.516 1.00 89.12 169 ALA A CA 1
ATOM 1352 C C . ALA A 1 169 ? -11.276 -5.005 19.939 1.00 89.12 169 ALA A C 1
ATOM 1354 O O . ALA A 1 169 ? -11.859 -6.075 20.103 1.00 89.12 169 ALA A O 1
ATOM 1355 N N . GLU A 1 170 ? -10.965 -4.202 20.957 1.00 89.44 170 GLU A N 1
ATOM 1356 C CA . GLU A 1 170 ? -11.376 -4.456 22.341 1.00 89.44 170 GLU A CA 1
ATOM 1357 C C . GLU A 1 170 ? -12.882 -4.251 22.539 1.00 89.44 170 GLU A C 1
ATOM 1359 O O . GLU A 1 170 ? -13.535 -5.121 23.114 1.00 89.44 170 GLU A O 1
ATOM 1364 N N . GLU A 1 171 ? -13.448 -3.156 22.023 1.00 89.06 171 GLU A N 1
ATOM 1365 C CA . GLU A 1 171 ? -14.882 -2.850 22.131 1.00 89.06 171 GLU A CA 1
ATOM 1366 C C . GLU A 1 171 ? -15.763 -3.879 21.413 1.00 89.06 171 GLU A C 1
ATOM 1368 O O . GLU A 1 171 ? -16.815 -4.259 21.924 1.00 89.06 171 GLU A O 1
ATOM 1373 N N . GLU A 1 172 ? -15.300 -4.401 20.276 1.00 89.56 172 GLU A N 1
ATOM 1374 C CA . GLU A 1 172 ? -15.972 -5.475 19.533 1.00 89.56 172 GLU A CA 1
ATOM 1375 C C . GLU A 1 172 ? -15.680 -6.879 20.107 1.00 89.56 172 GLU A C 1
ATOM 1377 O O . GLU A 1 172 ? -16.113 -7.890 19.551 1.00 89.56 172 GLU A O 1
ATOM 1382 N N . GLY A 1 173 ? -14.924 -6.982 21.209 1.00 88.75 173 GLY A N 1
ATOM 1383 C CA . GLY A 1 173 ? -14.614 -8.257 21.864 1.00 88.75 173 GLY A CA 1
ATOM 1384 C C . GLY A 1 173 ? -13.725 -9.194 21.038 1.00 88.75 173 GLY A C 1
ATOM 1385 O O . GLY A 1 173 ? -13.725 -10.406 21.252 1.00 88.75 173 GLY A O 1
ATOM 1386 N N . LEU A 1 174 ? -12.957 -8.653 20.089 1.00 88.75 174 LEU A N 1
ATOM 1387 C CA . LEU A 1 174 ? -12.029 -9.402 19.233 1.00 88.75 174 LEU A CA 1
ATOM 1388 C C . LEU A 1 174 ? -10.682 -9.675 19.930 1.00 88.75 174 LEU A C 1
ATOM 1390 O O . LEU A 1 174 ? -9.852 -10.427 19.412 1.00 88.75 174 LEU A O 1
ATOM 1394 N N . VAL A 1 175 ? -10.449 -9.067 21.096 1.00 87.69 175 VAL A N 1
ATOM 1395 C CA . VAL A 1 175 ? -9.230 -9.177 21.913 1.00 87.69 175 VAL A CA 1
ATOM 1396 C C . VAL A 1 175 ? -9.467 -10.136 23.093 1.00 87.69 175 VAL A C 1
ATOM 1398 O O . VAL A 1 175 ? -10.310 -9.868 23.943 1.00 87.69 175 VAL A O 1
ATOM 1401 N N . GLY A 1 176 ? -8.735 -11.259 23.177 1.00 83.75 176 GLY A N 1
ATOM 1402 C CA . GLY A 1 176 ? -8.947 -12.286 24.207 1.00 83.75 176 GLY A CA 1
ATOM 1403 C C . GLY A 1 176 ? -7.782 -13.267 24.427 1.00 83.75 176 GLY A C 1
ATOM 1404 O O . GLY A 1 176 ? -7.019 -13.572 23.513 1.00 83.75 176 GLY A O 1
ATOM 1405 N N . GLY A 1 177 ? -7.678 -13.793 25.656 1.00 79.88 177 GLY A N 1
ATOM 1406 C CA . GLY A 1 177 ? -6.564 -14.607 26.187 1.00 79.88 177 GLY A CA 1
ATOM 1407 C C . GLY A 1 177 ? -6.215 -15.904 25.456 1.00 79.88 177 GLY A C 1
ATOM 1408 O O . GLY A 1 177 ? -5.043 -16.283 25.424 1.00 79.88 177 GLY A O 1
ATOM 1409 N N . ASP A 1 178 ? -7.210 -16.548 24.851 1.00 83.69 178 ASP A N 1
ATOM 1410 C CA . ASP A 1 178 ? -7.079 -17.847 24.179 1.00 83.69 178 ASP A CA 1
ATOM 1411 C C . ASP A 1 178 ? -7.272 -17.718 22.659 1.00 83.69 178 ASP A C 1
ATOM 1413 O O . ASP A 1 178 ? -7.819 -18.597 21.995 1.00 83.69 178 ASP A O 1
ATOM 1417 N N . THR A 1 179 ? -6.821 -16.590 22.104 1.00 81.94 179 THR A N 1
ATOM 1418 C CA . THR A 1 179 ? -6.970 -16.261 20.683 1.00 81.94 179 THR A CA 1
ATOM 1419 C C . THR A 1 179 ? -5.606 -16.139 20.013 1.00 81.94 179 THR A C 1
ATOM 1421 O O . THR A 1 179 ? -4.691 -15.493 20.525 1.00 81.94 179 THR A O 1
ATOM 1424 N N . CYS A 1 180 ? -5.456 -16.755 18.839 1.00 83.56 180 CYS A N 1
ATOM 1425 C CA . CYS A 1 180 ? -4.270 -16.595 18.004 1.00 83.56 180 CYS A CA 1
ATOM 1426 C C . CYS A 1 180 ? -4.495 -15.466 16.992 1.00 83.56 180 CYS A C 1
ATOM 1428 O O . CYS A 1 180 ? -5.415 -15.534 16.177 1.00 83.56 180 CYS A O 1
ATOM 1430 N N . TYR A 1 181 ? -3.631 -14.452 17.021 1.00 83.06 181 TYR A N 1
ATOM 1431 C CA . TYR A 1 181 ? -3.684 -13.325 16.092 1.00 83.06 181 TYR A CA 1
ATOM 1432 C C . TYR A 1 181 ? -2.679 -13.520 14.961 1.00 83.06 181 TYR A C 1
ATOM 1434 O O . TYR A 1 181 ? -1.481 -13.672 15.201 1.00 83.06 181 TYR A O 1
ATOM 1442 N N . VAL A 1 182 ? -3.165 -13.477 13.720 1.00 83.00 182 VAL A N 1
ATOM 1443 C CA . VAL A 1 182 ? -2.330 -13.549 12.516 1.00 83.00 182 VAL A CA 1
ATOM 1444 C C . VAL A 1 182 ? -2.511 -12.268 11.713 1.00 83.00 182 VAL A C 1
ATOM 1446 O O . VAL A 1 182 ? -3.578 -12.014 11.160 1.00 83.00 182 VAL A O 1
ATOM 1449 N N . GLU A 1 183 ? -1.454 -11.462 11.630 1.00 81.81 183 GLU A N 1
ATOM 1450 C CA . GLU A 1 183 ? -1.444 -10.221 10.855 1.00 81.81 183 GLU A CA 1
ATOM 1451 C C . GLU A 1 183 ? -0.797 -10.452 9.487 1.00 81.81 183 GLU A C 1
ATOM 1453 O O . GLU A 1 183 ? 0.422 -10.598 9.348 1.00 81.81 183 GLU A O 1
ATOM 1458 N N . LEU A 1 184 ? -1.629 -10.504 8.450 1.00 80.44 184 LEU A N 1
ATOM 1459 C CA . LEU A 1 184 ? -1.159 -10.648 7.078 1.00 80.44 184 LEU A CA 1
ATOM 1460 C C . LEU A 1 184 ? -0.651 -9.299 6.562 1.00 80.44 184 LEU A C 1
ATOM 1462 O O . LEU A 1 184 ? -1.359 -8.299 6.603 1.00 80.44 184 LEU A O 1
ATOM 1466 N N . GLY A 1 185 ? 0.575 -9.273 6.035 1.00 78.38 185 GLY A N 1
ATOM 1467 C CA . GLY A 1 185 ? 1.149 -8.050 5.464 1.00 78.38 185 GLY A CA 1
ATOM 1468 C C . GLY A 1 185 ? 1.720 -7.062 6.487 1.00 78.38 185 GLY A C 1
ATOM 1469 O O . GLY A 1 185 ? 1.918 -5.903 6.140 1.00 78.38 185 GLY A O 1
ATOM 1470 N N . ALA A 1 186 ? 2.056 -7.517 7.697 1.00 70.00 186 ALA A N 1
ATOM 1471 C CA . ALA A 1 186 ? 2.569 -6.684 8.793 1.00 70.00 186 ALA A CA 1
ATOM 1472 C C . ALA A 1 186 ? 3.852 -5.875 8.461 1.00 70.00 186 ALA A C 1
ATOM 1474 O O . ALA A 1 186 ? 4.187 -4.883 9.104 1.00 70.00 186 ALA A O 1
ATOM 1475 N N . GLY A 1 187 ? 4.590 -6.253 7.413 1.00 69.88 187 GLY A N 1
ATOM 1476 C CA . GLY A 1 187 ? 5.765 -5.503 6.965 1.00 69.88 187 GLY A CA 1
ATOM 1477 C C . GLY A 1 187 ? 6.889 -5.472 8.012 1.00 69.88 187 GLY A C 1
ATOM 1478 O O . GLY A 1 187 ? 7.132 -6.459 8.698 1.00 69.88 187 GLY A O 1
ATOM 1479 N N . LYS A 1 188 ? 7.627 -4.354 8.086 1.00 62.88 188 LYS A N 1
ATOM 1480 C CA . LYS A 1 188 ? 8.728 -4.131 9.053 1.00 62.88 188 LYS A CA 1
ATOM 1481 C C . LYS A 1 188 ? 8.333 -3.206 10.219 1.00 62.88 188 LYS A C 1
ATOM 1483 O O . LYS A 1 188 ? 9.216 -2.703 10.907 1.00 62.88 188 LYS A O 1
ATOM 1488 N N . GLY A 1 189 ? 7.049 -2.871 10.343 1.00 58.94 189 GLY A N 1
ATOM 1489 C CA . GLY A 1 189 ? 6.564 -1.846 11.265 1.00 58.94 189 GLY A CA 1
ATOM 1490 C C . GLY A 1 189 ? 6.347 -2.355 12.688 1.00 58.94 189 GLY A C 1
ATOM 1491 O O . GLY A 1 189 ? 6.580 -3.523 12.993 1.00 58.94 189 GLY A O 1
ATOM 1492 N N . ILE A 1 190 ? 5.885 -1.444 13.548 1.00 64.06 190 ILE A N 1
ATOM 1493 C CA . ILE A 1 190 ? 5.227 -1.810 14.799 1.00 64.06 190 ILE A CA 1
ATOM 1494 C C . ILE A 1 190 ? 3.788 -2.202 14.454 1.00 64.06 190 ILE A C 1
ATOM 1496 O O . ILE A 1 190 ? 3.057 -1.434 13.818 1.00 64.06 190 ILE A O 1
ATOM 1500 N N . ASN A 1 191 ? 3.429 -3.423 14.829 1.00 70.50 191 ASN A N 1
ATOM 1501 C CA . ASN A 1 191 ? 2.297 -4.157 14.275 1.00 70.50 191 ASN A CA 1
ATOM 1502 C C . ASN A 1 191 ? 1.154 -4.204 15.286 1.00 70.50 191 ASN A C 1
ATOM 1504 O O . ASN A 1 191 ? 1.404 -4.325 16.489 1.00 70.50 191 ASN A O 1
ATOM 1508 N N . VAL A 1 192 ? -0.092 -4.154 14.811 1.00 75.00 192 VAL A N 1
ATOM 1509 C CA . VAL A 1 192 ? -1.289 -4.158 15.673 1.00 75.00 192 VAL A CA 1
ATOM 1510 C C . VAL A 1 192 ? -1.308 -5.413 16.547 1.00 75.00 192 VAL A C 1
ATOM 1512 O O . VAL A 1 192 ? -1.510 -5.326 17.756 1.00 75.00 192 VAL A O 1
ATOM 1515 N N . SER A 1 193 ? -0.976 -6.565 15.961 1.00 72.44 193 SER A N 1
ATOM 1516 C CA . SER A 1 193 ? -0.876 -7.852 16.661 1.00 72.44 193 SER A CA 1
ATOM 1517 C C . SER A 1 193 ? 0.074 -7.830 17.865 1.00 72.44 193 SER A C 1
ATOM 1519 O O . SER A 1 193 ? -0.231 -8.429 18.894 1.00 72.44 193 SER A O 1
ATOM 1521 N N . SER A 1 194 ? 1.196 -7.104 17.792 1.00 78.06 194 SER A N 1
ATOM 1522 C CA . SER A 1 194 ? 2.136 -7.001 18.918 1.00 78.06 194 SER A CA 1
ATOM 1523 C C . SER A 1 194 ? 1.532 -6.266 20.120 1.00 78.06 194 SER A C 1
ATOM 1525 O O . SER A 1 194 ? 1.720 -6.688 21.263 1.00 78.06 194 SER A O 1
ATOM 1527 N N . PHE A 1 195 ? 0.747 -5.214 19.875 1.00 80.06 195 PHE A N 1
ATOM 1528 C CA . PHE A 1 195 ? 0.073 -4.476 20.940 1.00 80.06 195 PHE A CA 1
ATOM 1529 C C . PHE A 1 195 ? -1.161 -5.195 21.469 1.00 80.06 195 PHE A C 1
ATOM 1531 O O . PHE A 1 195 ? -1.417 -5.094 22.663 1.00 80.06 195 PHE A O 1
ATOM 1538 N N . VAL A 1 196 ? -1.870 -5.957 20.630 1.00 80.19 196 VAL A N 1
ATOM 1539 C CA . VAL A 1 196 ? -2.954 -6.855 21.064 1.00 80.19 196 VAL A CA 1
ATOM 1540 C C . VAL A 1 196 ? -2.416 -7.890 22.059 1.00 80.19 196 VAL A C 1
ATOM 1542 O O . VAL A 1 196 ? -2.965 -8.050 23.144 1.00 80.19 196 VAL A O 1
ATOM 1545 N N . LEU A 1 197 ? -1.281 -8.532 21.757 1.00 73.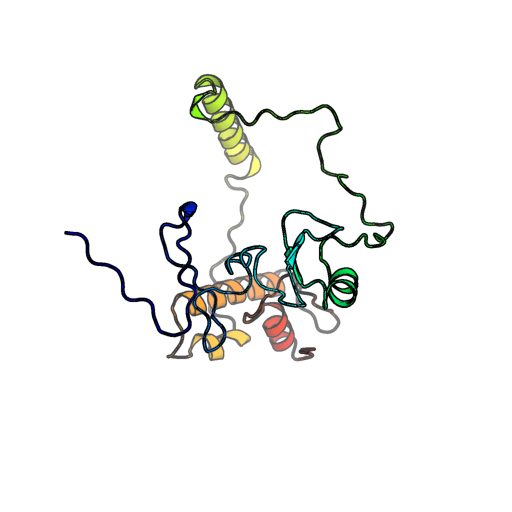81 197 LEU A N 1
ATOM 1546 C CA . LEU A 1 197 ? -0.635 -9.475 22.683 1.00 73.81 197 LEU A CA 1
ATOM 1547 C C . LEU A 1 197 ? -0.196 -8.807 23.996 1.00 73.81 197 LEU A C 1
ATOM 1549 O O . LEU A 1 197 ? -0.299 -9.410 25.067 1.00 73.81 197 LEU A O 1
ATOM 1553 N N . SER A 1 198 ? 0.284 -7.562 23.913 1.00 75.88 198 SER A N 1
ATOM 1554 C CA . SER A 1 198 ? 0.634 -6.744 25.080 1.00 75.88 198 SER A CA 1
ATOM 1555 C C . SER A 1 198 ? -0.600 -6.395 25.924 1.00 75.88 198 SER A C 1
ATOM 1557 O O . SER A 1 198 ? -0.543 -6.492 27.147 1.00 75.88 198 SER A O 1
ATOM 1559 N N . ALA A 1 199 ? -1.731 -6.072 25.286 1.00 72.62 199 ALA A N 1
ATOM 1560 C CA . ALA A 1 199 ? -3.002 -5.769 25.948 1.00 72.62 199 ALA A CA 1
ATOM 1561 C C . ALA A 1 199 ? -3.587 -6.994 26.672 1.00 72.62 199 ALA A C 1
ATOM 1563 O O . ALA A 1 199 ? -4.080 -6.882 27.789 1.00 72.62 199 ALA A O 1
ATOM 1564 N N . ILE A 1 200 ? -3.443 -8.182 26.080 1.00 72.50 200 ILE A N 1
ATOM 1565 C CA . ILE A 1 200 ? -3.909 -9.459 26.643 1.00 72.50 200 ILE A CA 1
ATOM 1566 C C . ILE A 1 200 ? -2.965 -9.996 27.745 1.00 72.50 200 ILE A C 1
ATOM 1568 O O . ILE A 1 200 ? -3.304 -10.930 28.473 1.00 72.50 200 ILE A O 1
ATOM 1572 N N . GLY A 1 201 ? -1.764 -9.426 27.898 1.00 59.22 201 GLY A N 1
ATOM 1573 C CA . GLY A 1 201 ? -0.786 -9.859 28.901 1.00 59.22 201 GLY A CA 1
ATOM 1574 C C . GLY A 1 201 ? -0.074 -11.181 28.573 1.00 59.22 201 GLY A C 1
ATOM 1575 O O . GLY A 1 201 ? 0.539 -11.783 29.454 1.00 59.22 201 GLY A O 1
ATOM 1576 N N . ARG A 1 202 ? -0.118 -11.645 27.314 1.00 49.94 202 ARG A N 1
ATOM 1577 C CA . ARG A 1 202 ? 0.590 -12.850 26.843 1.00 49.94 202 ARG A CA 1
ATOM 1578 C C . ARG A 1 202 ? 1.375 -12.543 25.572 1.00 49.94 202 ARG A C 1
ATOM 1580 O O . ARG A 1 202 ? 0.938 -12.808 24.459 1.00 49.94 202 ARG A O 1
ATOM 1587 N N . GLY A 1 203 ? 2.570 -11.986 25.741 1.00 39.81 203 GLY A N 1
ATOM 1588 C CA . GLY A 1 203 ? 3.526 -11.829 24.649 1.00 39.81 203 GLY A CA 1
ATOM 1589 C C . GLY A 1 203 ? 4.059 -13.182 24.174 1.00 39.81 203 GLY A C 1
ATOM 1590 O O . GLY A 1 203 ? 4.900 -13.776 24.839 1.00 39.81 203 GLY A O 1
ATOM 1591 N N . ILE A 1 204 ? 3.629 -13.641 22.997 1.00 40.03 204 ILE A N 1
ATOM 1592 C CA . ILE A 1 204 ? 4.399 -14.590 22.180 1.00 40.03 204 ILE A CA 1
ATOM 1593 C C . ILE A 1 204 ? 4.604 -13.945 20.811 1.00 40.03 204 ILE A C 1
ATOM 1595 O O . ILE A 1 204 ? 3.893 -14.205 19.845 1.00 40.03 204 ILE A O 1
ATOM 1599 N N . GLY A 1 205 ? 5.584 -13.046 20.743 1.00 37.97 205 GLY A N 1
ATOM 1600 C CA . GLY A 1 205 ? 6.139 -12.604 19.473 1.00 37.97 205 GLY A CA 1
ATOM 1601 C C . GLY A 1 205 ? 7.075 -13.686 18.946 1.00 37.97 205 GLY A C 1
ATOM 1602 O O . GLY A 1 205 ? 8.220 -13.770 19.381 1.00 37.97 205 GLY A O 1
ATOM 1603 N N . ALA A 1 206 ? 6.608 -14.516 18.015 1.00 32.44 206 ALA A N 1
ATOM 1604 C CA . ALA A 1 206 ? 7.487 -15.370 17.222 1.00 32.44 206 ALA A CA 1
ATOM 1605 C C . ALA A 1 206 ? 8.157 -14.514 16.133 1.00 32.44 206 ALA A C 1
ATOM 1607 O O . ALA A 1 206 ? 7.710 -14.454 14.988 1.00 32.44 206 ALA A O 1
ATOM 1608 N N . GLY A 1 207 ? 9.209 -13.795 16.522 1.00 30.33 207 GLY A N 1
ATOM 1609 C CA . GLY A 1 207 ? 10.166 -13.207 15.590 1.00 30.33 207 GLY A CA 1
ATOM 1610 C C . GLY A 1 207 ? 11.148 -14.277 15.113 1.00 30.33 207 GLY A C 1
ATOM 1611 O O . GLY A 1 207 ? 11.591 -15.102 15.909 1.00 30.33 207 GLY A O 1
ATOM 1612 N N . LYS A 1 208 ? 11.451 -14.278 13.814 1.00 30.52 208 LYS A N 1
ATOM 1613 C CA . LYS A 1 208 ? 12.593 -15.017 13.260 1.00 30.52 208 LYS A CA 1
ATOM 1614 C C . LYS A 1 208 ? 13.914 -14.420 13.723 1.00 30.52 208 LYS A C 1
ATOM 1616 O O . LYS A 1 208 ? 13.965 -13.173 13.821 1.00 30.52 208 LYS A O 1
#

InterPro domains:
  IPR021721 Zinc finger, CCCH-type, TRM13 [PF11722] (10-37)
  IPR022776 TRM13/UPF0224 family, U11-48K-like CHHC zinc finger domain [PF05253] (51-75)
  IPR022776 TRM13/UPF0224 family, U11-48K-like CHHC zinc finger domain [PS51800] (51-78)
  IPR039044 tRNA:m(4)X modification enzyme Trm13 [PTHR12998] (7-189)

pLDDT: mean 80.88, std 15.02, range [30.33, 97.94]